Protein AF-A0A925V6T0-F1 (afdb_monomer)

Nearest PDB structures (foldseek):
  8gl3-assembly1_A  TM=4.433E-01  e=1.492E+00  synthetic construct
  2b0h-assembly1_A  TM=3.865E-01  e=2.010E+00  Mus musculus

Secondary structure (DSSP, 8-state):
-PPPHHHHHHHHHHHHHHHHHHHHHHHHHHHHHHHHHHHHTT------TTS-HHHHHHHHHHHHHHHHHHHHHHHHHHHHHHHTT-TTHHHHHHHHHHHHHHHHHHHHHHHHHHHHTS-HHHHHHHHHTT---HHHHHHHHSTTTS-S-SSSS--SSSPPPP-HHHHHHHHHHHHHHHHHHHHHHHT----S--

Foldseek 3Di:
DDDDVVVVVVVVVVVVVVVVVVVVVVVVVLVVVVVVLVVLVPPDPDDCVQPDPLLVVLLVLLNQLLVLLSVLLVLLSVCVVVLPPDQVSVVVVVVSNLVSLVSNLVSLVVSVVSLVVDDPVVVVVCVVLVQDCVLSVCQNVPPQQSDQDPDPDPPDPTRDRRPSVSNSVSSSVSSVSSVVSSVSSSPDRPPPDD

pLDDT: mean 78.32, std 12.99, range [36.16, 94.44]

Mean predicted aligned error: 9.82 Å

Solvent-accessible surface area (backbone atoms only — not comparable to full-atom values): 11273 Å² total; per-residue (Å²): 135,86,79,62,68,66,62,56,50,53,52,51,51,52,50,50,51,50,51,52,51,50,51,50,52,51,52,52,50,49,51,53,48,54,50,51,54,59,54,61,78,64,67,71,84,74,80,54,82,70,46,56,75,67,58,37,53,48,42,51,40,40,51,51,28,43,57,50,36,50,56,29,50,52,52,48,68,66,46,54,68,53,53,72,71,44,76,75,59,30,63,68,47,46,54,57,48,54,49,27,39,50,48,34,46,47,33,52,51,55,40,53,50,55,63,69,70,49,55,69,70,59,50,50,52,42,49,72,71,68,59,73,62,63,66,58,50,48,52,68,72,39,85,76,55,71,44,77,59,97,56,96,65,81,85,54,98,57,81,76,78,56,69,58,68,60,33,52,52,52,51,53,51,50,45,51,50,41,50,50,48,44,54,53,59,70,63,51,72,66,72,86,82,132

Sequence (194 aa):
MPVDPTLVGTCAVAAAGWLAVRDRRRRTRRRALEHALSCFEHVESNAADHLSPTLARMIDAARMARWALETPLRRLLAIEPALHEWPWHRRERASDYDAAITEARRALWEWLGTLRALPAAERVTLGGLGLDARPMWSLVLGPGVFERTTQVFDDGWLPAVPDTERVIAALSQALQDLQRFELTVLSLRQAPYR

Radius of gyration: 21.69 Å; Cα contacts (8 Å, |Δi|>4): 120; chains: 1; bounding box: 54×35×74 Å

Structure (mmCIF, N/CA/C/O backbone):
data_AF-A0A925V6T0-F1
#
_entry.id   AF-A0A925V6T0-F1
#
loop_
_atom_site.group_PDB
_atom_site.id
_atom_site.type_symbol
_atom_site.label_atom_id
_atom_site.label_alt_id
_atom_site.label_comp_id
_atom_site.label_asym_id
_atom_site.label_entity_id
_atom_site.label_seq_id
_atom_site.pdbx_PDB_ins_code
_atom_site.Cartn_x
_atom_site.Cartn_y
_atom_site.Cartn_z
_atom_site.occupancy
_atom_site.B_iso_or_equiv
_atom_site.auth_seq_id
_atom_site.auth_comp_id
_atom_site.auth_asym_id
_atom_site.auth_atom_id
_atom_site.pdbx_PDB_model_num
ATOM 1 N N . MET A 1 1 ? 17.297 -17.443 -49.502 1.00 48.81 1 MET A N 1
ATOM 2 C CA . MET A 1 1 ? 16.023 -17.125 -48.826 1.00 48.81 1 MET A CA 1
ATOM 3 C C . MET A 1 1 ? 15.946 -15.609 -48.675 1.00 48.81 1 MET A C 1
ATOM 5 O O . MET A 1 1 ? 16.600 -15.088 -47.778 1.00 48.81 1 MET A O 1
ATOM 9 N N . PRO A 1 2 ? 15.298 -14.887 -49.605 1.00 56.44 2 PRO A N 1
ATOM 10 C CA . PRO A 1 2 ? 15.108 -13.442 -49.491 1.00 56.44 2 PRO A CA 1
ATOM 11 C C . PRO A 1 2 ? 14.036 -13.145 -48.431 1.00 56.44 2 PRO A C 1
ATOM 13 O O . PRO A 1 2 ? 12.980 -13.772 -48.431 1.00 56.44 2 PRO A O 1
ATOM 16 N N . VAL A 1 3 ? 14.330 -12.239 -47.498 1.00 54.91 3 VAL A N 1
ATOM 17 C CA . VAL A 1 3 ? 13.376 -11.779 -46.478 1.00 54.91 3 VAL A CA 1
ATOM 18 C C . VAL A 1 3 ? 12.535 -10.667 -47.102 1.00 54.91 3 VAL A C 1
ATOM 20 O O . VAL A 1 3 ? 13.095 -9.669 -47.554 1.00 54.91 3 VAL A O 1
ATOM 23 N N . ASP A 1 4 ? 11.214 -10.842 -47.145 1.00 52.19 4 ASP A N 1
ATOM 24 C CA . ASP A 1 4 ? 10.297 -9.855 -47.717 1.00 52.19 4 ASP A CA 1
ATOM 25 C C . ASP A 1 4 ? 10.352 -8.526 -46.932 1.00 52.19 4 ASP A C 1
ATOM 27 O O . ASP A 1 4 ? 10.053 -8.498 -45.731 1.00 52.19 4 ASP A O 1
ATOM 31 N N . PRO A 1 5 ? 10.699 -7.397 -47.578 1.00 59.03 5 PRO A N 1
ATOM 32 C CA . PRO A 1 5 ? 10.885 -6.106 -46.907 1.00 59.03 5 PRO A CA 1
ATOM 33 C C . PRO A 1 5 ? 9.576 -5.520 -46.350 1.00 59.03 5 PRO A C 1
ATOM 35 O O . PRO A 1 5 ? 9.593 -4.711 -45.422 1.00 59.03 5 PRO A O 1
ATOM 38 N N . THR A 1 6 ? 8.429 -5.951 -46.875 1.00 60.00 6 THR A N 1
ATOM 39 C CA . THR A 1 6 ? 7.091 -5.530 -46.439 1.00 60.00 6 THR A CA 1
ATOM 40 C C . THR A 1 6 ? 6.717 -6.103 -45.071 1.00 60.00 6 THR A C 1
ATOM 42 O O . THR A 1 6 ? 6.184 -5.373 -44.236 1.00 60.00 6 THR A O 1
ATOM 45 N N . LEU A 1 7 ? 7.075 -7.363 -44.799 1.00 54.47 7 LEU A N 1
ATOM 46 C CA . LEU A 1 7 ? 6.862 -8.039 -43.512 1.00 54.47 7 LEU A CA 1
ATOM 47 C C . LEU A 1 7 ? 7.674 -7.387 -42.384 1.00 54.47 7 LEU A C 1
ATOM 49 O O . LEU A 1 7 ? 7.155 -7.161 -41.287 1.00 54.47 7 LEU A O 1
ATOM 53 N N . VAL A 1 8 ? 8.926 -7.015 -42.672 1.00 59.81 8 VAL A N 1
ATOM 54 C CA . VAL A 1 8 ? 9.802 -6.301 -41.728 1.00 59.81 8 VAL A CA 1
ATOM 55 C C . VAL A 1 8 ? 9.239 -4.911 -41.404 1.00 59.81 8 VAL A C 1
ATOM 57 O O . VAL A 1 8 ? 9.202 -4.522 -40.235 1.00 59.81 8 VAL A O 1
ATOM 60 N N . GLY A 1 9 ? 8.723 -4.195 -42.410 1.00 49.84 9 GLY A N 1
ATOM 61 C CA . GLY A 1 9 ? 8.089 -2.886 -42.235 1.00 49.84 9 GLY A CA 1
ATOM 62 C C . GLY A 1 9 ? 6.838 -2.928 -41.350 1.00 49.84 9 GLY A C 1
ATOM 63 O O . GLY A 1 9 ? 6.712 -2.126 -40.425 1.00 49.84 9 GLY A O 1
ATOM 64 N N . THR A 1 10 ? 5.939 -3.896 -41.552 1.00 60.62 10 THR A N 1
ATOM 65 C CA . THR A 1 10 ? 4.732 -4.044 -40.716 1.00 60.62 10 THR A CA 1
ATOM 66 C C . THR A 1 10 ? 5.040 -4.435 -39.272 1.00 60.62 10 THR A C 1
ATOM 68 O O . THR A 1 10 ? 4.423 -3.896 -38.352 1.00 60.62 10 THR A O 1
ATOM 71 N N . CYS A 1 11 ? 6.021 -5.314 -39.044 1.00 55.06 11 CYS A N 1
ATOM 72 C CA . CYS A 1 11 ? 6.439 -5.699 -37.694 1.00 55.06 11 CYS A CA 1
ATOM 73 C C . CYS A 1 11 ? 7.089 -4.530 -36.940 1.00 55.06 11 CYS A C 1
ATOM 75 O O . CYS A 1 11 ? 6.807 -4.337 -35.758 1.00 55.06 11 CYS A O 1
ATOM 77 N N . ALA A 1 12 ? 7.901 -3.712 -37.618 1.00 57.28 12 ALA A N 1
ATOM 78 C CA . ALA A 1 12 ? 8.511 -2.523 -37.025 1.00 57.28 12 ALA A CA 1
ATOM 79 C C . ALA A 1 12 ? 7.466 -1.459 -36.642 1.00 57.28 12 ALA A C 1
ATOM 81 O O . ALA A 1 12 ? 7.534 -0.896 -35.550 1.00 57.28 12 ALA A O 1
ATOM 82 N N . VAL A 1 13 ? 6.458 -1.225 -37.493 1.00 62.34 13 VAL A N 1
ATOM 83 C CA . VAL A 1 13 ? 5.355 -0.287 -37.211 1.00 62.34 13 VAL A CA 1
ATOM 84 C C . VAL A 1 13 ? 4.469 -0.792 -36.069 1.00 62.34 13 VAL A C 1
ATOM 86 O O . VAL A 1 13 ? 4.111 -0.014 -35.185 1.00 62.34 13 VAL A O 1
ATOM 89 N N . ALA A 1 14 ? 4.152 -2.089 -36.033 1.00 60.47 14 ALA A N 1
ATOM 90 C CA . ALA A 1 14 ? 3.391 -2.691 -34.939 1.00 60.47 14 ALA A CA 1
ATOM 91 C C . ALA A 1 14 ? 4.160 -2.636 -33.607 1.00 60.47 14 ALA A C 1
ATOM 93 O O . ALA A 1 14 ? 3.579 -2.285 -32.580 1.00 60.47 14 ALA A O 1
ATOM 94 N N . ALA A 1 15 ? 5.469 -2.909 -33.624 1.00 58.94 15 ALA A N 1
ATOM 95 C CA . ALA A 1 15 ? 6.331 -2.792 -32.451 1.00 58.94 15 ALA A CA 1
ATOM 96 C C . ALA A 1 15 ? 6.430 -1.339 -31.960 1.00 58.94 15 ALA A C 1
ATOM 98 O O . ALA A 1 15 ? 6.246 -1.081 -30.772 1.00 58.94 15 ALA A O 1
ATOM 99 N N . ALA A 1 16 ? 6.635 -0.376 -32.863 1.00 65.12 16 ALA A N 1
ATOM 100 C CA . ALA A 1 16 ? 6.659 1.047 -32.529 1.00 65.12 16 ALA A CA 1
ATOM 101 C C . ALA A 1 16 ? 5.305 1.535 -31.986 1.00 65.12 16 ALA A C 1
ATOM 103 O O . ALA A 1 16 ? 5.262 2.259 -30.993 1.00 65.12 16 ALA A O 1
ATOM 104 N N . GLY A 1 17 ? 4.193 1.092 -32.581 1.00 59.12 17 GLY A N 1
ATOM 105 C CA . GLY A 1 17 ? 2.843 1.382 -32.102 1.00 59.12 17 GLY A CA 1
ATOM 106 C C . GLY A 1 17 ? 2.576 0.794 -30.715 1.00 59.12 17 GLY A C 1
ATOM 107 O O . GLY A 1 17 ? 2.054 1.486 -29.841 1.00 59.12 17 GLY A O 1
ATOM 108 N N . TRP A 1 18 ? 2.992 -0.450 -30.470 1.00 65.81 18 TRP A N 1
ATOM 109 C CA . TRP A 1 18 ? 2.872 -1.098 -29.164 1.00 65.81 18 TRP A CA 1
ATOM 110 C C . TRP A 1 18 ? 3.715 -0.393 -28.094 1.00 65.81 18 TRP A C 1
ATOM 112 O O . TRP A 1 18 ? 3.212 -0.113 -27.005 1.00 65.81 18 TRP A O 1
ATOM 122 N N . LEU A 1 19 ? 4.956 -0.022 -28.422 1.00 69.12 19 LEU A N 1
ATOM 123 C CA . LEU A 1 19 ? 5.832 0.759 -27.546 1.00 69.12 19 LEU A CA 1
ATOM 124 C C . LEU A 1 19 ? 5.247 2.146 -27.250 1.00 69.12 19 LEU A C 1
ATOM 126 O O . LEU A 1 19 ? 5.221 2.557 -26.092 1.00 69.12 19 LEU A O 1
ATOM 130 N N . ALA A 1 20 ? 4.701 2.836 -28.254 1.00 71.75 20 ALA A N 1
ATOM 131 C CA . ALA A 1 20 ? 4.063 4.139 -28.079 1.00 71.75 20 ALA A CA 1
ATOM 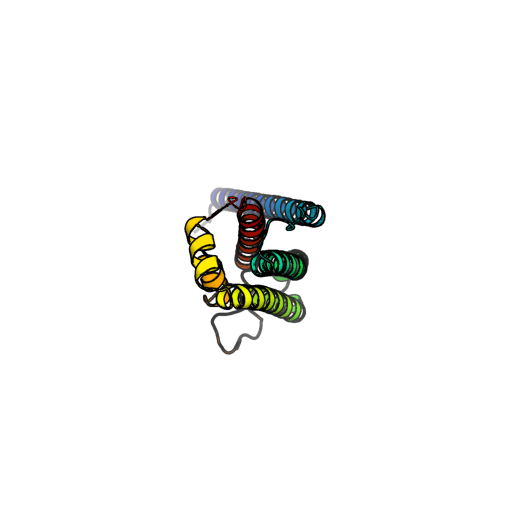132 C C . ALA A 1 20 ? 2.803 4.058 -27.200 1.00 71.75 20 ALA A C 1
ATOM 134 O O . ALA A 1 20 ? 2.588 4.906 -26.332 1.00 71.75 20 ALA A O 1
ATOM 135 N N . VAL A 1 21 ? 1.972 3.023 -27.374 1.00 72.94 21 VAL A N 1
ATOM 136 C CA . VAL A 1 21 ? 0.793 2.783 -26.524 1.00 72.94 21 VAL A CA 1
ATOM 137 C C . VAL A 1 21 ? 1.210 2.441 -25.096 1.00 72.94 21 VAL A C 1
ATOM 139 O O . VAL A 1 21 ? 0.607 2.953 -24.148 1.00 72.94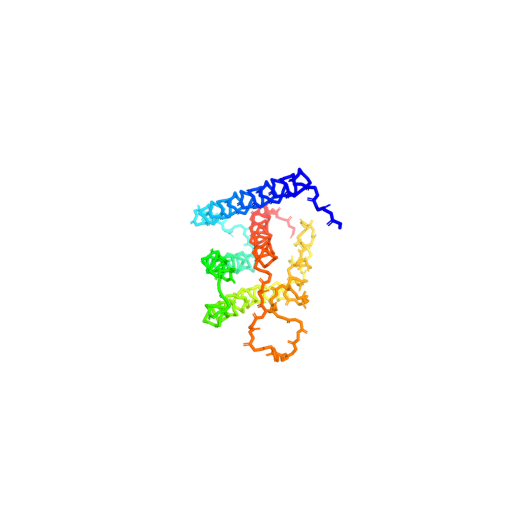 21 VAL A O 1
ATOM 142 N N . ARG A 1 22 ? 2.242 1.609 -24.924 1.00 73.69 22 ARG A N 1
ATOM 143 C CA . ARG A 1 22 ? 2.789 1.256 -23.611 1.00 73.69 22 ARG A CA 1
ATOM 144 C C . ARG A 1 22 ? 3.318 2.491 -22.888 1.00 73.69 22 ARG A C 1
ATOM 146 O O . ARG A 1 22 ? 2.934 2.734 -21.745 1.00 73.69 22 ARG A O 1
ATOM 153 N N . ASP A 1 23 ? 4.117 3.307 -23.568 1.00 75.00 23 ASP A N 1
ATOM 154 C CA . ASP A 1 23 ? 4.688 4.520 -22.990 1.00 75.00 23 ASP A CA 1
ATOM 155 C C . ASP A 1 23 ? 3.602 5.561 -22.671 1.00 75.00 23 ASP A C 1
ATOM 157 O O . ASP A 1 23 ? 3.588 6.153 -21.591 1.00 75.00 23 ASP A O 1
ATOM 161 N N . ARG A 1 24 ? 2.591 5.711 -23.538 1.00 74.38 24 ARG A N 1
ATOM 162 C CA . ARG A 1 24 ? 1.433 6.572 -23.255 1.00 74.38 24 ARG A CA 1
ATOM 163 C C . ARG A 1 24 ? 0.676 6.113 -22.009 1.00 74.38 24 ARG A C 1
ATOM 165 O O . ARG A 1 24 ? 0.384 6.939 -21.148 1.00 74.38 24 ARG A O 1
ATOM 172 N N . ARG A 1 25 ? 0.386 4.813 -21.879 1.00 74.19 25 ARG A N 1
ATOM 173 C CA . ARG A 1 25 ? -0.283 4.248 -20.691 1.00 74.19 25 ARG A CA 1
ATOM 174 C C . ARG A 1 25 ? 0.536 4.476 -19.424 1.00 74.19 25 ARG A C 1
ATOM 176 O O . ARG A 1 25 ? -0.034 4.869 -18.409 1.00 74.19 25 ARG A O 1
ATOM 183 N N . ARG A 1 26 ? 1.854 4.282 -19.491 1.00 72.38 26 ARG A N 1
ATOM 184 C CA . ARG A 1 26 ? 2.788 4.530 -18.384 1.00 72.38 26 ARG A CA 1
ATOM 185 C C . ARG A 1 26 ? 2.764 5.993 -17.945 1.00 72.38 26 ARG A C 1
ATOM 187 O O . ARG A 1 26 ? 2.562 6.268 -16.766 1.00 72.38 26 ARG A O 1
ATOM 194 N N . ARG A 1 27 ? 2.842 6.936 -18.889 1.00 76.75 27 ARG A N 1
ATOM 195 C CA . ARG A 1 27 ? 2.741 8.380 -18.609 1.00 76.75 27 ARG A CA 1
ATOM 196 C C . ARG A 1 27 ? 1.385 8.772 -18.021 1.00 76.75 27 ARG A C 1
ATOM 198 O O . ARG A 1 27 ? 1.344 9.546 -17.071 1.00 76.75 27 ARG A O 1
ATOM 205 N N . THR A 1 28 ? 0.277 8.246 -18.549 1.00 76.75 28 THR A N 1
ATOM 206 C CA . THR A 1 28 ? -1.065 8.529 -18.011 1.00 76.75 28 THR A CA 1
ATOM 207 C C . THR A 1 28 ? -1.218 7.998 -16.589 1.00 76.75 28 THR A C 1
ATOM 209 O O . THR A 1 28 ? -1.710 8.723 -15.730 1.00 76.75 28 THR A O 1
ATOM 212 N N . ARG A 1 29 ? -0.755 6.770 -16.317 1.00 74.00 29 ARG A N 1
ATOM 213 C CA . ARG A 1 29 ? -0.756 6.190 -14.966 1.00 74.00 29 ARG A CA 1
ATOM 214 C C . ARG A 1 29 ? 0.091 7.009 -14.005 1.00 74.00 29 ARG A C 1
ATOM 216 O O . ARG A 1 29 ? -0.382 7.341 -12.929 1.00 74.00 29 ARG A O 1
ATOM 223 N N . ARG A 1 30 ? 1.299 7.394 -14.417 1.00 77.25 30 ARG A N 1
ATOM 224 C CA . ARG A 1 30 ? 2.182 8.247 -13.621 1.00 77.25 30 ARG A CA 1
ATOM 225 C C . ARG A 1 30 ? 1.520 9.575 -13.259 1.00 77.25 30 ARG A C 1
ATOM 227 O O . ARG A 1 30 ? 1.484 9.911 -12.088 1.00 77.25 30 ARG A O 1
ATOM 234 N N . ARG A 1 31 ? 0.917 10.270 -14.228 1.00 79.12 31 ARG A N 1
ATOM 235 C CA . ARG A 1 31 ? 0.178 11.517 -13.964 1.00 79.12 31 ARG A CA 1
ATOM 236 C C . ARG A 1 31 ? -1.008 11.302 -13.031 1.00 79.12 31 ARG A C 1
ATOM 238 O O . ARG A 1 31 ? -1.240 12.121 -12.157 1.00 79.12 31 ARG A O 1
ATOM 245 N N . ALA A 1 32 ? -1.757 10.213 -13.205 1.00 79.69 32 ALA A N 1
ATOM 246 C CA . ALA A 1 32 ? -2.872 9.884 -12.321 1.00 79.69 32 ALA A CA 1
ATOM 247 C C . ALA A 1 32 ? -2.400 9.627 -10.881 1.00 79.69 32 ALA A C 1
ATOM 249 O O . ALA A 1 32 ? -3.056 10.066 -9.944 1.00 79.69 32 ALA A O 1
ATOM 250 N N . LEU A 1 33 ? -1.250 8.969 -10.708 1.00 78.25 33 LEU A N 1
ATOM 251 C CA . LEU A 1 33 ? -0.634 8.755 -9.400 1.00 78.25 33 LEU A CA 1
ATOM 252 C C . LEU A 1 33 ? -0.101 10.049 -8.798 1.00 78.25 33 LEU A C 1
ATOM 254 O O . LEU A 1 33 ? -0.385 10.325 -7.643 1.00 78.25 33 LEU A O 1
ATOM 258 N N . GLU A 1 34 ? 0.611 10.865 -9.572 1.00 80.88 34 GLU A N 1
ATOM 259 C CA . GLU A 1 34 ? 1.078 12.184 -9.133 1.00 80.88 34 GLU A CA 1
ATOM 260 C C . GLU A 1 34 ? -0.106 13.061 -8.698 1.00 80.88 34 GLU A C 1
ATOM 262 O O . GLU A 1 34 ? -0.071 13.633 -7.614 1.00 80.88 34 GLU A O 1
ATOM 267 N N . HIS A 1 35 ? -1.202 13.074 -9.465 1.00 78.69 35 HIS A N 1
ATOM 268 C CA . HIS A 1 35 ? -2.437 13.751 -9.067 1.00 78.69 35 HIS A CA 1
ATOM 269 C C . HIS A 1 35 ? -3.056 13.165 -7.794 1.00 78.69 35 HIS A C 1
ATOM 271 O O . HIS A 1 35 ? -3.442 13.931 -6.916 1.00 78.69 35 HIS A O 1
ATOM 277 N N . ALA A 1 36 ? -3.138 11.838 -7.663 1.00 75.81 36 ALA A N 1
ATOM 278 C CA . ALA A 1 36 ? -3.670 11.197 -6.461 1.00 75.81 36 ALA A CA 1
ATOM 279 C C . ALA A 1 36 ? -2.839 11.551 -5.215 1.00 75.81 36 ALA A C 1
ATOM 281 O O . ALA A 1 36 ? -3.406 11.906 -4.186 1.00 75.81 36 ALA A O 1
ATOM 282 N N . LEU A 1 37 ? -1.507 11.541 -5.331 1.00 77.38 37 LEU A N 1
ATOM 283 C CA . LEU A 1 37 ? -0.585 11.989 -4.284 1.00 77.38 37 LEU A CA 1
ATOM 284 C C . LEU A 1 37 ? -0.801 13.458 -3.914 1.00 77.38 37 LEU A C 1
ATOM 286 O O . LEU A 1 37 ? -0.809 13.790 -2.735 1.00 77.38 37 LEU A O 1
ATOM 290 N N . SER A 1 38 ? -1.011 14.339 -4.891 1.00 77.75 38 SER A N 1
ATOM 291 C CA . SER A 1 38 ? -1.321 15.743 -4.607 1.00 77.75 38 SER A CA 1
ATOM 292 C C . SER A 1 38 ? -2.678 15.913 -3.915 1.00 77.75 38 SER A C 1
ATOM 294 O O . SER A 1 38 ? -2.814 16.759 -3.035 1.00 77.75 38 SER A O 1
ATOM 296 N N . CYS A 1 39 ? -3.686 15.105 -4.256 1.00 73.31 39 CYS A N 1
ATOM 297 C CA . CYS A 1 39 ? -4.974 15.114 -3.554 1.00 73.31 39 CYS A CA 1
ATOM 298 C C . CYS A 1 39 ? -4.844 14.637 -2.098 1.00 73.31 39 CYS A C 1
ATOM 300 O O . CYS A 1 39 ? -5.549 15.137 -1.224 1.00 73.31 39 CYS A O 1
ATOM 302 N N . PHE A 1 40 ? -3.934 13.699 -1.829 1.00 67.75 40 PHE A N 1
ATOM 303 C CA . PHE A 1 40 ? -3.673 13.160 -0.495 1.00 67.75 40 PHE A CA 1
ATOM 304 C C . PHE A 1 40 ? -3.057 14.164 0.483 1.00 67.75 40 PHE A C 1
ATOM 306 O O . PHE A 1 40 ? -3.365 14.087 1.677 1.00 67.75 40 PHE A O 1
ATOM 313 N N . GLU A 1 41 ? -2.255 15.111 -0.009 1.00 62.56 41 GLU A N 1
ATOM 314 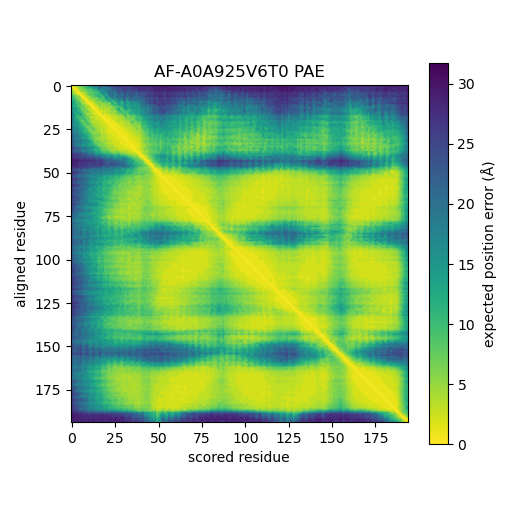C CA . GLU A 1 41 ? -1.682 16.207 0.789 1.00 62.56 41 GLU A CA 1
ATOM 315 C C . GLU A 1 41 ? -2.753 17.172 1.334 1.00 62.56 41 GLU A C 1
ATOM 317 O O . GLU A 1 41 ? -2.503 17.873 2.310 1.00 62.56 41 GLU A O 1
ATOM 322 N N . HIS A 1 42 ? -3.955 17.182 0.745 1.00 54.34 42 HIS A N 1
ATOM 323 C CA . HIS A 1 42 ? -5.011 18.166 1.023 1.00 54.34 42 HIS A CA 1
ATOM 324 C C . HIS A 1 42 ? -6.217 17.604 1.796 1.00 54.34 42 HIS A C 1
ATOM 326 O O . HIS A 1 42 ? -7.221 18.299 1.946 1.00 54.34 42 HIS A O 1
ATOM 332 N N . VAL A 1 43 ? -6.170 16.356 2.277 1.00 58.06 43 VAL A N 1
ATOM 333 C CA . VAL A 1 43 ? -7.288 15.793 3.053 1.00 58.06 43 VAL A CA 1
ATOM 334 C C . VAL A 1 43 ? -7.271 16.390 4.462 1.00 58.06 43 VAL A C 1
ATOM 336 O O . VAL A 1 43 ? -6.487 15.972 5.313 1.00 58.06 43 VAL A O 1
ATOM 339 N N . GLU A 1 44 ? -8.136 17.381 4.686 1.00 54.19 44 GLU A N 1
ATOM 340 C CA . GLU A 1 44 ? -8.347 18.023 5.983 1.00 54.19 44 GLU A CA 1
ATOM 341 C C . GLU A 1 44 ? -8.702 16.998 7.070 1.00 54.19 44 GLU A C 1
ATOM 343 O O . GLU A 1 44 ? -9.396 16.000 6.843 1.00 54.19 44 GLU A O 1
ATOM 348 N N . SER A 1 45 ? -8.195 17.253 8.278 1.00 57.31 45 SER A N 1
ATOM 349 C CA . SER A 1 45 ? -8.424 16.422 9.454 1.00 57.31 45 SER A CA 1
ATOM 350 C C . SER A 1 45 ? -9.899 16.486 9.852 1.00 57.31 45 SER A C 1
ATOM 352 O O . SER A 1 45 ? -10.307 17.336 10.639 1.00 57.31 45 SER A O 1
ATOM 354 N N . ASN A 1 46 ? -10.717 15.586 9.306 1.00 62.91 46 ASN A N 1
ATOM 355 C CA . ASN A 1 46 ? -12.047 15.342 9.853 1.00 62.91 46 ASN A CA 1
ATOM 356 C C . ASN A 1 46 ? -11.886 14.960 11.328 1.00 62.91 46 ASN A C 1
ATOM 358 O O . ASN A 1 46 ? -11.137 14.027 11.643 1.00 62.91 46 ASN A O 1
ATOM 362 N N . ALA A 1 47 ? -12.561 15.706 12.204 1.00 63.19 47 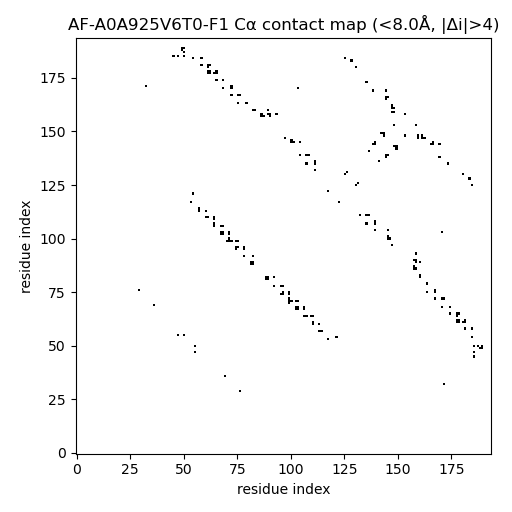ALA A N 1
ATOM 363 C CA . ALA A 1 47 ? -12.481 15.520 13.642 1.00 63.19 47 ALA A CA 1
ATOM 364 C C . ALA A 1 47 ? -12.926 14.096 14.010 1.00 63.19 47 ALA A C 1
ATOM 366 O O . ALA A 1 47 ? -14.023 13.662 13.660 1.00 63.19 47 ALA A O 1
ATOM 367 N N . ALA A 1 48 ? -12.051 13.365 14.701 1.00 70.44 48 ALA A N 1
ATOM 368 C CA . ALA A 1 48 ? -12.299 12.015 15.209 1.00 70.44 48 ALA A CA 1
ATOM 369 C C . ALA A 1 48 ? -12.958 12.039 16.603 1.00 70.44 48 ALA A C 1
ATOM 371 O O . ALA A 1 48 ? -12.915 11.046 17.326 1.00 70.44 48 ALA A O 1
ATOM 372 N N . ASP A 1 49 ? -13.555 13.171 16.986 1.00 75.88 49 ASP A N 1
ATOM 373 C CA . ASP A 1 49 ? -14.072 13.434 18.335 1.00 75.88 49 ASP A CA 1
ATOM 374 C C . ASP A 1 49 ? -15.193 12.465 18.734 1.00 75.88 49 ASP A C 1
ATOM 376 O O . ASP A 1 49 ? -15.407 12.189 19.912 1.00 75.88 49 ASP A O 1
ATOM 380 N N . HIS A 1 50 ? -15.893 11.906 17.743 1.00 80.50 50 HIS A N 1
ATOM 381 C CA . HIS A 1 50 ? -16.937 10.902 17.921 1.00 80.50 50 HIS A CA 1
ATOM 382 C C . HIS A 1 50 ? -16.416 9.464 17.867 1.00 80.50 50 HIS A C 1
ATOM 384 O O . HIS A 1 50 ? -17.220 8.548 17.740 1.00 80.50 50 HIS A O 1
ATOM 390 N N . LEU A 1 51 ? -15.108 9.214 17.897 1.00 83.38 51 LEU A N 1
ATOM 391 C CA . LEU A 1 51 ? -14.544 7.862 17.866 1.00 83.38 51 LEU A CA 1
ATOM 392 C C . LEU A 1 51 ? -13.993 7.455 19.231 1.00 83.38 51 LEU A C 1
ATOM 394 O O . LEU A 1 51 ? -13.678 8.288 20.078 1.00 83.38 51 LEU A O 1
ATOM 398 N N . SER A 1 52 ? -13.872 6.143 19.463 1.00 87.25 52 SER A N 1
ATOM 399 C CA . SER A 1 52 ? -13.123 5.677 20.632 1.00 87.25 52 SER A CA 1
ATOM 400 C C . SER A 1 52 ? -11.662 6.144 20.508 1.00 87.25 52 SER A C 1
ATOM 402 O O . SER A 1 52 ? -11.131 6.198 19.393 1.00 87.25 52 SER A O 1
ATOM 404 N N . PRO A 1 53 ? -10.956 6.416 21.621 1.00 87.31 53 PRO A N 1
ATOM 405 C CA . PRO A 1 53 ? -9.548 6.812 21.570 1.00 87.31 53 PRO A CA 1
ATOM 406 C C . PRO A 1 53 ? -8.658 5.806 20.829 1.00 87.31 53 PRO A C 1
ATOM 408 O O . PRO A 1 53 ? -7.630 6.170 20.264 1.00 87.31 53 PRO A O 1
ATOM 411 N N . THR A 1 54 ? -9.032 4.527 20.833 1.00 89.19 54 THR A N 1
ATOM 412 C CA . THR A 1 54 ? -8.291 3.473 20.136 1.00 89.19 54 THR A CA 1
ATOM 413 C C . THR A 1 54 ? -8.512 3.528 18.623 1.00 89.19 54 THR A C 1
ATOM 415 O O . THR A 1 54 ? -7.538 3.440 17.877 1.00 89.19 54 THR A O 1
ATOM 418 N N . LEU A 1 55 ? -9.748 3.754 18.163 1.00 87.50 55 LEU A N 1
ATOM 419 C CA . LEU A 1 55 ? -10.054 3.947 16.741 1.00 87.50 55 LEU A CA 1
ATOM 420 C C . LEU A 1 55 ? -9.482 5.261 16.195 1.00 87.50 55 LEU A C 1
ATOM 422 O O . LEU A 1 55 ? -8.995 5.284 15.067 1.00 87.50 55 LEU A O 1
ATOM 426 N N . ALA A 1 56 ? -9.472 6.326 17.001 1.00 87.88 56 ALA A N 1
ATOM 427 C CA . ALA A 1 56 ? -8.819 7.583 16.642 1.00 87.88 56 ALA A CA 1
ATOM 428 C C . ALA A 1 56 ? -7.314 7.370 16.395 1.00 87.88 56 ALA A C 1
ATOM 430 O O . ALA A 1 56 ? -6.822 7.656 15.305 1.00 87.88 56 ALA A O 1
ATOM 431 N N . ARG A 1 57 ? -6.607 6.726 17.341 1.00 88.56 57 ARG A N 1
ATOM 432 C CA . ARG A 1 57 ? -5.186 6.358 17.167 1.00 88.56 57 ARG A CA 1
ATOM 433 C C . ARG A 1 57 ? -4.944 5.460 15.955 1.00 88.56 57 ARG A C 1
ATOM 435 O O . ARG A 1 57 ? -3.888 5.533 15.336 1.00 88.56 57 ARG A O 1
ATOM 442 N N . MET A 1 58 ? -5.896 4.593 15.627 1.00 89.69 58 MET A N 1
ATOM 443 C CA . MET A 1 58 ? -5.811 3.734 14.450 1.00 89.69 58 MET A CA 1
ATOM 444 C C . MET A 1 58 ? -5.910 4.529 13.138 1.00 89.69 58 MET A C 1
ATOM 446 O O . MET A 1 58 ? -5.162 4.255 12.202 1.00 89.69 58 MET A O 1
ATOM 450 N N . ILE A 1 59 ? -6.799 5.522 13.064 1.00 90.00 59 ILE A N 1
ATOM 451 C CA . ILE A 1 59 ? -6.871 6.433 11.914 1.00 90.00 59 ILE A CA 1
ATOM 452 C C . ILE A 1 59 ? -5.583 7.242 11.789 1.00 90.00 59 ILE A C 1
ATOM 454 O O . ILE A 1 59 ? -5.052 7.355 10.687 1.00 90.00 59 ILE A O 1
ATOM 458 N N . ASP A 1 60 ? -5.039 7.741 12.897 1.00 88.94 60 ASP A N 1
ATOM 459 C CA . ASP A 1 60 ? -3.757 8.447 12.874 1.00 88.94 60 ASP A CA 1
ATOM 460 C C . ASP A 1 60 ? -2.627 7.533 12.388 1.00 88.94 60 ASP A C 1
ATOM 462 O O . ASP A 1 60 ? -1.842 7.928 11.530 1.00 88.94 60 ASP A O 1
ATOM 466 N N . ALA A 1 61 ? -2.593 6.275 12.838 1.00 90.69 61 ALA A N 1
ATOM 467 C CA . ALA A 1 61 ? -1.638 5.288 12.339 1.00 90.69 61 ALA A CA 1
ATOM 468 C C . ALA A 1 61 ? -1.817 5.002 10.835 1.00 90.69 61 ALA A C 1
ATOM 470 O O . ALA A 1 61 ? -0.825 4.843 10.127 1.00 90.69 61 ALA A O 1
ATOM 471 N N . ALA A 1 62 ? -3.056 4.954 10.330 1.00 91.00 62 ALA A N 1
ATOM 472 C CA . ALA A 1 62 ? -3.337 4.781 8.903 1.00 91.00 62 ALA A CA 1
ATOM 473 C C . ALA A 1 62 ? -2.856 5.986 8.078 1.00 91.00 62 ALA A C 1
ATOM 475 O O . ALA A 1 62 ? -2.202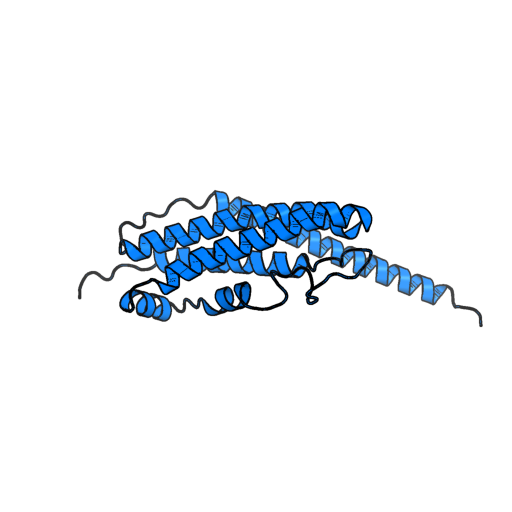 5.803 7.051 1.00 91.00 62 ALA A O 1
ATOM 476 N N . ARG A 1 63 ? -3.089 7.209 8.572 1.00 89.00 63 ARG A N 1
ATOM 477 C CA . ARG A 1 63 ? -2.602 8.458 7.963 1.00 89.00 63 ARG A CA 1
ATOM 478 C C . ARG A 1 63 ? -1.079 8.522 7.947 1.00 89.00 63 ARG A C 1
ATOM 480 O O . ARG A 1 63 ? -0.489 8.842 6.919 1.00 89.00 63 ARG A O 1
ATOM 487 N N . MET A 1 64 ? -0.437 8.165 9.059 1.00 89.81 64 MET A N 1
ATOM 488 C CA . MET A 1 64 ? 1.021 8.084 9.147 1.00 89.81 64 MET A CA 1
ATOM 489 C C . MET A 1 64 ? 1.582 7.057 8.164 1.00 89.81 64 MET A C 1
ATOM 491 O O . MET A 1 64 ? 2.558 7.352 7.481 1.00 89.81 64 MET A O 1
ATOM 495 N N . ALA A 1 65 ? 0.955 5.883 8.046 1.00 91.44 65 ALA A N 1
ATOM 496 C CA . ALA A 1 65 ? 1.352 4.881 7.063 1.00 91.44 65 ALA A CA 1
ATOM 497 C C . ALA A 1 65 ? 1.179 5.401 5.633 1.00 91.44 65 ALA A C 1
ATOM 499 O O . ALA A 1 65 ? 2.076 5.229 4.815 1.00 91.44 65 ALA A O 1
ATOM 500 N N . ARG A 1 66 ? 0.074 6.097 5.338 1.00 90.69 66 ARG A N 1
ATOM 501 C CA . ARG A 1 66 ? -0.160 6.735 4.039 1.00 90.69 66 ARG A CA 1
ATOM 502 C C . ARG A 1 66 ? 0.959 7.721 3.705 1.00 90.69 66 ARG A C 1
ATOM 504 O O . ARG A 1 66 ? 1.618 7.542 2.687 1.00 90.69 66 ARG A O 1
ATOM 511 N N . TRP A 1 67 ? 1.256 8.670 4.592 1.00 88.69 67 TRP A N 1
ATOM 512 C CA . TRP A 1 67 ? 2.361 9.621 4.412 1.00 88.69 67 TRP A CA 1
ATOM 513 C C . TRP A 1 67 ? 3.725 8.936 4.272 1.00 88.69 67 TRP A C 1
ATOM 515 O O . TRP A 1 67 ? 4.521 9.297 3.404 1.00 88.69 67 TRP A O 1
ATOM 525 N N . ALA A 1 68 ? 3.990 7.904 5.074 1.00 90.56 68 ALA A N 1
ATOM 526 C CA . ALA A 1 68 ? 5.225 7.132 4.991 1.00 90.56 68 ALA A CA 1
ATOM 527 C C . ALA A 1 68 ? 5.354 6.353 3.670 1.00 90.56 68 ALA A C 1
ATOM 529 O O . ALA A 1 68 ? 6.470 6.066 3.251 1.00 90.56 68 ALA A O 1
ATOM 530 N N . LEU A 1 69 ? 4.247 6.040 2.986 1.00 90.94 69 LEU A N 1
ATOM 531 C CA . LEU A 1 69 ? 4.239 5.394 1.668 1.00 90.94 69 LEU A CA 1
ATOM 532 C C . LEU A 1 69 ? 4.368 6.382 0.502 1.00 90.94 69 LEU A C 1
ATOM 534 O O . LEU A 1 69 ? 4.831 5.998 -0.574 1.00 90.94 69 LEU A O 1
ATOM 538 N N . GLU A 1 70 ? 4.007 7.651 0.691 1.00 89.19 70 GLU A N 1
ATOM 539 C CA . GLU A 1 70 ? 4.134 8.673 -0.354 1.00 89.19 70 GLU A CA 1
ATOM 540 C C . GLU A 1 70 ? 5.600 8.889 -0.753 1.00 89.19 70 GLU A C 1
ATOM 542 O O . GLU A 1 70 ? 5.922 8.951 -1.942 1.00 89.19 70 GLU A O 1
ATOM 547 N N . THR A 1 71 ? 6.507 8.937 0.227 1.00 88.50 71 THR A N 1
ATOM 548 C CA . THR A 1 71 ? 7.954 9.090 0.005 1.00 88.50 71 THR A CA 1
ATOM 549 C C . THR A 1 71 ? 8.555 7.974 -0.863 1.00 88.50 71 THR A C 1
ATOM 551 O O . THR A 1 71 ? 9.137 8.292 -1.908 1.00 88.50 71 THR A O 1
ATOM 554 N N . PRO A 1 72 ? 8.428 6.678 -0.515 1.00 89.44 72 PRO A N 1
ATOM 555 C CA . PRO A 1 72 ? 8.951 5.601 -1.342 1.00 89.44 72 PRO A CA 1
ATOM 556 C C . PRO A 1 72 ? 8.258 5.536 -2.706 1.00 89.44 72 PRO A C 1
ATOM 558 O O . PRO A 1 72 ? 8.940 5.292 -3.699 1.00 89.44 72 PRO A O 1
ATOM 561 N N . LEU A 1 73 ? 6.957 5.843 -2.815 1.00 89.06 73 LEU A N 1
ATOM 562 C CA . LEU A 1 73 ? 6.278 5.895 -4.116 1.00 89.06 73 LEU A CA 1
ATOM 563 C C . LEU A 1 73 ? 6.865 6.994 -5.022 1.00 89.06 73 LEU A C 1
ATOM 565 O O . LEU A 1 73 ? 7.150 6.742 -6.193 1.00 89.06 73 LEU A O 1
ATOM 569 N N . ARG A 1 74 ? 7.110 8.198 -4.486 1.00 86.81 74 ARG A N 1
ATOM 570 C CA . ARG A 1 74 ? 7.750 9.304 -5.222 1.00 86.81 74 ARG A CA 1
ATOM 571 C C . ARG A 1 74 ? 9.166 8.948 -5.664 1.00 86.81 74 ARG A C 1
ATOM 573 O O . ARG A 1 74 ? 9.524 9.208 -6.813 1.00 86.81 74 ARG A O 1
ATOM 580 N N . ARG A 1 75 ? 9.954 8.310 -4.790 1.00 87.69 75 ARG A N 1
ATOM 581 C CA . ARG A 1 75 ? 11.298 7.816 -5.136 1.00 87.69 75 ARG A CA 1
ATOM 582 C C . ARG A 1 75 ? 11.237 6.783 -6.259 1.00 87.69 75 ARG A C 1
ATOM 584 O O . ARG A 1 75 ? 11.970 6.923 -7.234 1.00 87.69 75 ARG A O 1
ATOM 591 N N . LEU A 1 76 ? 10.324 5.812 -6.178 1.00 87.38 76 LEU A N 1
ATOM 592 C CA . LEU A 1 76 ? 10.121 4.804 -7.223 1.00 87.38 76 LEU A CA 1
ATOM 593 C C . LEU A 1 76 ? 9.753 5.445 -8.570 1.00 87.38 76 LEU A C 1
ATOM 595 O O . LEU A 1 76 ? 10.361 5.114 -9.583 1.00 87.38 76 LEU A O 1
ATOM 599 N N . LEU A 1 77 ? 8.835 6.416 -8.590 1.00 85.25 77 LEU A N 1
ATOM 600 C CA . LEU A 1 77 ? 8.462 7.147 -9.811 1.00 85.25 77 LEU A CA 1
ATOM 601 C C . LEU A 1 77 ? 9.625 7.955 -10.416 1.00 85.25 77 LEU A C 1
ATOM 603 O O . LEU A 1 77 ? 9.668 8.155 -11.635 1.00 85.25 77 LEU A O 1
ATOM 607 N N . ALA A 1 78 ? 10.562 8.424 -9.587 1.00 84.56 78 ALA A N 1
ATOM 608 C CA . ALA A 1 78 ? 11.739 9.166 -10.031 1.00 84.56 78 ALA A CA 1
ATOM 609 C C . ALA A 1 78 ? 12.819 8.258 -10.644 1.00 84.56 78 ALA A C 1
ATOM 611 O O . ALA A 1 78 ? 13.416 8.631 -11.653 1.00 84.56 78 ALA A O 1
ATOM 612 N N . ILE A 1 79 ? 13.059 7.072 -10.071 1.00 83.19 79 ILE A N 1
ATOM 613 C CA . ILE A 1 79 ? 14.114 6.152 -10.539 1.00 83.19 79 ILE A CA 1
ATOM 614 C C . ILE A 1 79 ? 13.683 5.271 -11.719 1.00 83.19 79 ILE A C 1
ATOM 616 O O . ILE A 1 79 ? 14.524 4.808 -12.489 1.00 83.19 79 ILE A O 1
ATOM 620 N N . GLU A 1 80 ? 12.382 5.031 -11.880 1.00 81.06 80 GLU A N 1
ATOM 621 C CA . GLU A 1 80 ? 11.836 4.067 -12.836 1.00 81.06 80 GLU A CA 1
ATOM 622 C C . GLU A 1 80 ? 12.217 4.319 -14.316 1.00 81.06 80 GLU A C 1
ATOM 624 O O . GLU A 1 80 ? 12.535 3.342 -15.002 1.00 81.06 80 GLU A O 1
ATOM 629 N N . PRO A 1 81 ? 12.312 5.568 -14.820 1.00 74.94 81 PRO A N 1
ATOM 630 C CA . PRO A 1 81 ? 12.864 5.843 -16.149 1.00 74.94 81 PRO A CA 1
ATOM 631 C C . PRO A 1 81 ? 14.326 5.401 -16.297 1.00 74.94 81 PRO A C 1
ATOM 633 O O . PRO A 1 81 ? 14.660 4.705 -17.252 1.00 74.94 81 PRO A O 1
ATOM 636 N N . ALA A 1 82 ? 15.170 5.728 -15.317 1.00 69.94 82 ALA A N 1
ATOM 637 C CA . ALA A 1 82 ? 16.613 5.498 -15.374 1.00 69.94 82 ALA A CA 1
ATOM 638 C C . ALA A 1 82 ? 16.998 4.015 -15.217 1.00 69.94 82 ALA A C 1
ATOM 640 O O . ALA A 1 82 ? 18.014 3.576 -15.755 1.00 69.94 82 ALA A O 1
ATOM 641 N N . LEU A 1 83 ? 16.175 3.215 -14.526 1.00 70.69 83 LEU A N 1
ATOM 642 C CA . LEU A 1 83 ? 16.396 1.767 -14.369 1.00 70.69 83 LEU A CA 1
ATOM 643 C C . LEU A 1 83 ? 16.372 1.004 -15.709 1.00 70.69 83 LEU A C 1
ATOM 645 O O . LEU A 1 83 ? 16.995 -0.056 -15.835 1.00 70.69 83 LEU A O 1
ATOM 649 N N . HIS A 1 84 ? 15.697 1.564 -16.716 1.00 68.44 84 HIS A N 1
ATOM 650 C CA . HIS A 1 84 ? 15.518 0.959 -18.035 1.00 68.44 84 HIS A CA 1
ATOM 651 C C . HIS A 1 84 ? 16.530 1.449 -19.084 1.00 68.44 84 HIS A C 1
ATOM 653 O O . HIS A 1 84 ? 16.605 0.848 -20.153 1.00 68.44 84 HIS A O 1
ATOM 659 N N . GLU A 1 85 ? 17.319 2.490 -18.795 1.00 70.38 85 GLU A N 1
ATOM 660 C CA . GLU A 1 85 ? 18.227 3.102 -19.774 1.00 70.38 85 GLU A CA 1
ATOM 661 C C . GLU A 1 85 ? 19.531 2.315 -19.939 1.00 70.38 85 GLU A C 1
ATOM 663 O O . GLU A 1 85 ? 19.805 1.814 -21.028 1.00 70.38 85 GLU A O 1
ATOM 668 N N . TRP A 1 86 ? 20.322 2.147 -18.870 1.00 65.00 86 TRP A N 1
ATOM 669 C CA . TRP A 1 86 ? 21.624 1.476 -18.974 1.00 65.00 86 TRP A CA 1
ATOM 670 C C . TRP A 1 86 ? 21.955 0.586 -17.769 1.00 65.00 86 TRP A C 1
ATOM 672 O O . TRP A 1 86 ? 21.686 0.974 -16.630 1.00 65.00 86 TRP A O 1
ATOM 682 N N . PRO A 1 87 ? 22.598 -0.583 -17.973 1.00 67.38 87 PRO A N 1
ATOM 683 C CA . PRO A 1 87 ? 22.867 -1.539 -16.896 1.00 67.38 87 PRO A CA 1
ATOM 684 C C . PRO A 1 87 ? 23.737 -1.019 -15.741 1.00 67.38 87 PRO A C 1
ATOM 686 O O . PRO A 1 87 ? 23.529 -1.432 -14.605 1.00 67.38 87 PRO A O 1
ATOM 689 N N . TRP A 1 88 ? 24.684 -0.107 -15.986 1.00 65.31 88 TRP A N 1
ATOM 690 C CA . TRP A 1 88 ? 25.583 0.420 -14.944 1.00 65.31 88 TRP A CA 1
ATOM 691 C C . TRP A 1 88 ? 24.908 1.431 -14.007 1.00 65.31 88 TRP A C 1
ATOM 693 O O . TRP A 1 88 ? 25.202 1.438 -12.813 1.00 65.31 88 TRP A O 1
ATOM 703 N N . HIS A 1 89 ? 23.944 2.219 -14.497 1.00 67.88 89 HIS A N 1
ATOM 704 C CA . HIS A 1 89 ? 23.140 3.110 -13.650 1.00 67.88 89 HIS A CA 1
ATOM 705 C C . HIS A 1 89 ? 22.217 2.335 -12.698 1.00 67.88 89 HIS A C 1
ATOM 707 O O . HIS A 1 89 ? 21.789 2.870 -11.677 1.00 67.88 89 HIS A O 1
ATOM 713 N N . ARG A 1 90 ? 21.948 1.051 -12.973 1.00 70.94 90 ARG A N 1
ATOM 714 C CA . ARG A 1 90 ? 21.104 0.215 -12.110 1.00 70.94 90 ARG A CA 1
ATOM 715 C C . ARG A 1 90 ? 21.732 -0.068 -10.758 1.00 70.94 90 ARG A C 1
ATOM 717 O O . ARG A 1 90 ? 20.988 -0.251 -9.812 1.00 70.94 90 ARG A O 1
ATOM 724 N N . ARG A 1 91 ? 23.062 -0.110 -10.629 1.00 71.19 91 ARG A N 1
ATOM 725 C CA . ARG A 1 91 ? 23.699 -0.483 -9.354 1.00 71.19 91 ARG A CA 1
ATOM 726 C C . ARG A 1 91 ? 23.507 0.584 -8.277 1.00 71.19 91 ARG A C 1
ATOM 728 O O . ARG A 1 91 ? 23.162 0.253 -7.151 1.00 71.19 91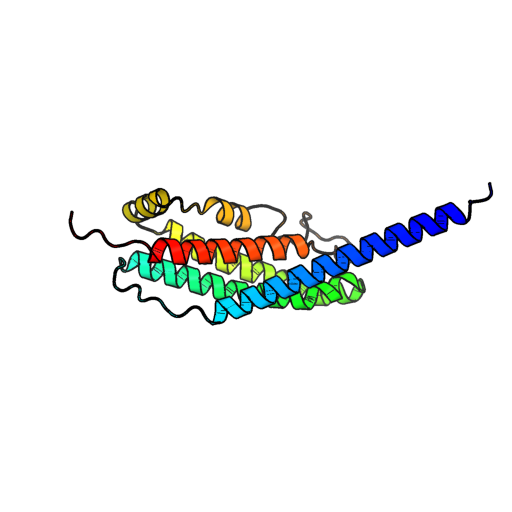 ARG A O 1
ATOM 735 N N . GLU A 1 92 ? 23.679 1.850 -8.643 1.00 71.81 92 GLU A N 1
ATOM 736 C CA . GLU A 1 92 ? 23.435 2.993 -7.754 1.00 71.81 92 GLU A CA 1
ATOM 737 C C . GLU A 1 92 ? 21.942 3.107 -7.410 1.00 71.81 92 GLU A C 1
ATOM 739 O O . GLU A 1 92 ? 21.564 3.236 -6.248 1.00 71.81 92 GLU A O 1
ATOM 744 N N . ARG A 1 93 ? 21.072 2.928 -8.411 1.00 78.12 93 ARG A N 1
ATOM 745 C CA . ARG A 1 93 ? 19.614 3.012 -8.246 1.00 78.12 93 ARG A CA 1
ATOM 746 C C . ARG A 1 93 ? 18.974 1.787 -7.597 1.00 78.12 93 ARG A C 1
ATOM 748 O O . ARG A 1 93 ? 17.873 1.902 -7.070 1.00 78.12 93 ARG A O 1
ATOM 755 N N . ALA A 1 94 ? 19.637 0.633 -7.604 1.00 78.38 94 ALA A N 1
ATOM 756 C CA . ALA A 1 94 ? 19.173 -0.560 -6.902 1.00 78.38 94 ALA A CA 1
ATOM 757 C C . ALA A 1 94 ? 19.150 -0.321 -5.391 1.00 78.38 94 ALA A C 1
ATOM 759 O O . ALA A 1 94 ? 18.198 -0.729 -4.741 1.00 78.38 94 ALA A O 1
ATOM 760 N N . SER A 1 95 ? 20.129 0.414 -4.850 1.00 81.50 95 SER A N 1
ATOM 761 C CA . SER A 1 95 ? 20.117 0.811 -3.438 1.00 81.50 95 SER A CA 1
ATOM 762 C C . SER A 1 95 ? 18.936 1.731 -3.117 1.00 81.50 95 SER A C 1
ATOM 764 O O . SER A 1 95 ? 18.265 1.529 -2.107 1.00 81.50 95 SER A O 1
ATOM 766 N N . ASP A 1 96 ? 18.650 2.714 -3.980 1.00 84.81 96 ASP A N 1
ATOM 767 C CA . ASP A 1 96 ? 17.488 3.607 -3.827 1.00 84.81 96 ASP A CA 1
ATOM 768 C C . ASP A 1 96 ? 16.167 2.821 -3.875 1.00 84.81 96 ASP A C 1
ATOM 770 O O . ASP A 1 96 ? 15.251 3.073 -3.088 1.00 84.81 96 ASP A O 1
ATOM 774 N N . TYR A 1 97 ? 16.075 1.854 -4.792 1.00 85.81 97 TYR A N 1
ATOM 775 C CA . TYR A 1 97 ? 14.933 0.954 -4.921 1.00 85.81 97 TYR A CA 1
ATOM 776 C C . TYR A 1 97 ? 14.753 0.094 -3.662 1.00 85.81 97 TYR A C 1
ATOM 778 O O . TYR A 1 97 ? 13.666 0.089 -3.087 1.00 85.81 97 TYR A O 1
ATOM 786 N N . ASP A 1 98 ? 15.818 -0.571 -3.203 1.00 86.25 98 ASP A N 1
ATOM 787 C CA . ASP A 1 98 ? 15.815 -1.447 -2.026 1.00 86.25 98 ASP A CA 1
ATOM 788 C C . ASP A 1 98 ? 15.443 -0.674 -0.749 1.00 86.25 98 ASP A C 1
ATOM 790 O O . ASP A 1 98 ? 14.660 -1.150 0.080 1.00 86.25 98 ASP A O 1
ATOM 794 N N . ALA A 1 99 ? 15.936 0.560 -0.615 1.00 88.31 99 ALA A N 1
ATOM 795 C CA . ALA A 1 99 ? 15.553 1.457 0.469 1.00 88.31 99 ALA A CA 1
ATOM 796 C C . ALA A 1 99 ? 14.058 1.813 0.405 1.00 88.31 99 ALA A C 1
ATOM 798 O O . ALA A 1 99 ? 13.364 1.715 1.417 1.00 88.31 99 ALA A O 1
ATOM 799 N N . ALA A 1 100 ? 13.541 2.167 -0.779 1.00 90.56 100 ALA A N 1
ATOM 800 C CA . ALA A 1 100 ? 12.136 2.531 -0.957 1.00 90.56 100 ALA A CA 1
ATOM 801 C C . ALA A 1 100 ? 11.181 1.366 -0.642 1.00 90.56 100 ALA A C 1
ATOM 803 O O . ALA A 1 100 ? 10.191 1.555 0.066 1.00 90.56 100 ALA A O 1
ATOM 804 N N . ILE A 1 101 ? 11.477 0.151 -1.116 1.00 90.75 101 ILE A N 1
ATOM 805 C CA . ILE A 1 101 ? 10.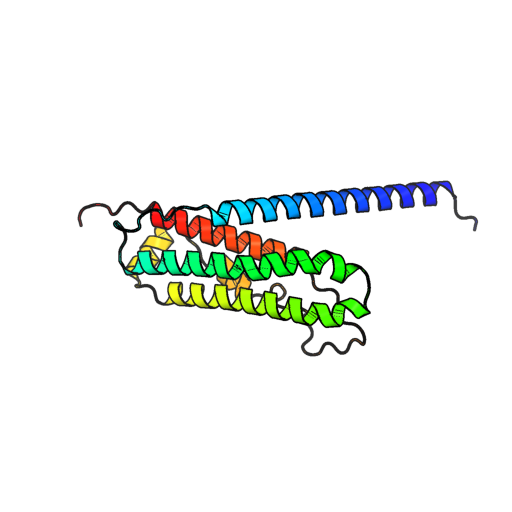642 -1.025 -0.821 1.00 90.75 101 ILE A CA 1
ATOM 806 C C . ILE A 1 101 ? 10.709 -1.418 0.659 1.00 90.75 101 ILE A C 1
ATOM 808 O O . ILE A 1 101 ? 9.692 -1.807 1.230 1.00 90.75 101 ILE A O 1
ATOM 812 N N . THR A 1 102 ? 11.872 -1.273 1.302 1.00 91.06 102 THR A N 1
ATOM 813 C CA . THR A 1 102 ? 12.047 -1.583 2.728 1.00 91.06 102 THR A CA 1
ATOM 814 C C . THR A 1 102 ? 11.279 -0.595 3.602 1.00 91.06 102 THR A C 1
ATOM 816 O O . THR A 1 102 ? 10.583 -1.008 4.529 1.00 91.06 102 THR A O 1
ATOM 819 N N . GLU A 1 103 ? 11.354 0.700 3.284 1.00 92.94 103 GLU A N 1
ATOM 820 C CA . GLU A 1 103 ? 10.602 1.760 3.962 1.00 92.94 103 GLU A CA 1
ATOM 821 C C . GLU A 1 103 ? 9.091 1.539 3.820 1.00 92.94 103 GLU A C 1
ATOM 823 O O . GLU A 1 103 ? 8.368 1.536 4.817 1.00 92.94 103 GLU A O 1
ATOM 828 N N . ALA A 1 104 ? 8.624 1.235 2.605 1.00 92.69 104 ALA A N 1
ATOM 829 C CA . ALA A 1 104 ? 7.218 0.947 2.359 1.00 92.69 104 ALA A CA 1
ATOM 830 C C . ALA A 1 104 ? 6.731 -0.304 3.109 1.00 92.69 104 ALA A C 1
ATOM 832 O O . ALA A 1 104 ? 5.687 -0.278 3.764 1.00 92.69 104 ALA A O 1
ATOM 833 N N . ARG A 1 105 ? 7.506 -1.397 3.072 1.00 93.94 105 ARG A N 1
ATOM 834 C CA . ARG A 1 105 ? 7.188 -2.629 3.804 1.00 93.94 105 ARG A CA 1
ATOM 835 C C . ARG A 1 105 ? 7.107 -2.377 5.307 1.00 93.94 105 ARG A C 1
ATOM 837 O O . ARG A 1 105 ? 6.192 -2.876 5.960 1.00 93.94 105 ARG A O 1
ATOM 844 N N . ARG A 1 106 ? 8.049 -1.602 5.850 1.00 93.75 106 ARG A N 1
ATOM 845 C CA . ARG A 1 106 ? 8.091 -1.238 7.268 1.00 93.75 106 ARG A CA 1
ATOM 846 C C . ARG A 1 106 ? 6.863 -0.427 7.676 1.00 93.75 106 ARG A C 1
ATOM 848 O O . ARG A 1 106 ? 6.222 -0.795 8.654 1.00 93.75 106 ARG A O 1
ATOM 855 N N . ALA A 1 107 ? 6.511 0.612 6.919 1.00 93.81 107 ALA A N 1
ATOM 856 C CA . ALA A 1 107 ? 5.341 1.444 7.201 1.00 93.81 107 ALA A CA 1
ATOM 857 C C . ALA A 1 107 ? 4.047 0.612 7.258 1.00 93.81 107 ALA A C 1
ATOM 859 O O . ALA A 1 107 ? 3.256 0.726 8.196 1.00 93.81 107 ALA A O 1
ATOM 860 N N . LEU A 1 108 ? 3.868 -0.294 6.290 1.00 93.56 108 LEU A N 1
ATOM 861 C CA . LEU A 1 108 ? 2.731 -1.213 6.271 1.00 93.56 108 LEU A CA 1
ATOM 862 C C . LEU A 1 108 ? 2.743 -2.188 7.449 1.00 93.56 108 LEU A C 1
ATOM 864 O O . LEU A 1 108 ? 1.700 -2.437 8.049 1.00 93.56 108 LEU A O 1
ATOM 868 N N . TRP A 1 109 ? 3.907 -2.743 7.787 1.00 94.44 109 TRP A N 1
ATOM 869 C CA . TRP A 1 109 ? 4.049 -3.660 8.913 1.00 94.44 109 TRP A CA 1
ATOM 870 C C . TRP A 1 109 ? 3.707 -2.995 10.249 1.00 94.44 109 TRP A C 1
ATOM 872 O O . TRP A 1 109 ? 2.997 -3.586 11.062 1.00 94.44 109 TRP A O 1
ATOM 882 N N . GLU A 1 110 ? 4.180 -1.768 10.471 1.00 93.81 110 GLU A N 1
ATOM 883 C CA . GLU A 1 110 ? 3.899 -1.000 11.686 1.00 93.81 110 GLU A CA 1
ATOM 884 C C . GLU A 1 110 ? 2.390 -0.755 11.843 1.00 93.81 110 GLU A C 1
ATOM 886 O O . GLU A 1 110 ? 1.829 -1.054 12.900 1.00 93.81 110 GLU A O 1
ATOM 891 N N . TRP A 1 111 ? 1.706 -0.333 10.776 1.00 94.31 111 TRP A N 1
ATOM 892 C CA . TRP A 1 111 ? 0.249 -0.163 10.783 1.00 94.31 111 TRP A CA 1
ATOM 893 C C . TRP A 1 111 ? -0.517 -1.484 10.964 1.00 94.31 111 TRP A C 1
ATOM 895 O O . TRP A 1 111 ? -1.447 -1.576 11.762 1.00 94.31 111 TRP A O 1
ATOM 905 N N . LEU A 1 112 ? -0.106 -2.567 10.303 1.00 93.44 112 LEU A N 1
ATOM 906 C CA . LEU A 1 112 ? -0.715 -3.885 10.523 1.00 93.44 112 LEU A CA 1
ATOM 907 C C . LEU A 1 112 ? -0.530 -4.375 11.971 1.00 93.44 112 LEU A C 1
ATOM 909 O O . LEU A 1 112 ? -1.402 -5.053 12.527 1.00 93.44 112 LEU A O 1
ATOM 913 N N . GLY A 1 113 ? 0.586 -4.004 12.602 1.00 91.94 113 GLY A N 1
ATOM 914 C CA . GLY A 1 113 ? 0.849 -4.233 14.017 1.00 91.94 113 GLY A CA 1
ATOM 915 C C . GLY A 1 113 ? -0.164 -3.532 14.923 1.00 91.94 113 GLY A C 1
ATOM 916 O O . GLY A 1 113 ? -0.692 -4.165 15.843 1.00 91.94 113 GLY A O 1
ATOM 917 N N . THR A 1 114 ? -0.505 -2.270 14.636 1.00 90.94 114 THR A N 1
ATOM 918 C CA . THR A 1 114 ? -1.540 -1.552 15.399 1.00 90.94 114 THR A CA 1
ATOM 919 C C . THR A 1 114 ? -2.908 -2.212 15.228 1.00 90.94 114 THR A C 1
ATOM 921 O O . THR A 1 114 ? -3.654 -2.330 16.201 1.00 90.94 114 THR A O 1
ATOM 924 N N . LEU A 1 115 ? -3.221 -2.735 14.034 1.00 89.44 115 LEU A N 1
ATOM 925 C CA . LEU A 1 115 ? -4.495 -3.414 13.760 1.00 89.44 115 LEU A CA 1
ATOM 926 C C . LEU A 1 115 ? -4.625 -4.710 14.551 1.00 89.44 115 LEU A C 1
ATOM 928 O O . LEU A 1 115 ? -5.680 -5.018 15.112 1.00 89.44 115 LEU A O 1
ATOM 932 N N . ARG A 1 116 ? -3.530 -5.463 14.648 1.00 88.75 116 ARG A N 1
ATOM 933 C CA . ARG A 1 116 ? -3.481 -6.685 15.449 1.00 88.75 116 ARG A CA 1
ATOM 934 C C . ARG A 1 116 ? -3.645 -6.401 16.944 1.00 88.75 116 ARG A C 1
ATOM 936 O O . ARG A 1 116 ? -4.270 -7.207 17.636 1.00 88.75 116 ARG A O 1
ATOM 943 N N . ALA A 1 117 ? -3.113 -5.276 17.419 1.00 89.69 117 ALA A N 1
ATOM 944 C CA . ALA A 1 117 ? -3.191 -4.847 18.813 1.00 89.69 117 ALA A CA 1
ATOM 945 C C . ALA A 1 117 ? -4.577 -4.313 19.230 1.00 89.69 117 ALA A C 1
ATOM 947 O O . ALA A 1 117 ? -4.794 -4.066 20.416 1.00 89.69 117 ALA A O 1
ATOM 948 N N . LEU A 1 118 ? -5.523 -4.157 18.294 1.00 89.75 118 LEU A N 1
ATOM 949 C CA . LEU A 1 118 ? -6.868 -3.681 18.614 1.00 89.75 118 LEU A CA 1
ATOM 950 C C . LEU A 1 118 ? -7.647 -4.638 19.539 1.00 89.75 118 LEU A C 1
ATOM 952 O O . LEU A 1 118 ? -7.560 -5.867 19.384 1.00 89.75 118 LEU A O 1
ATOM 956 N N . PRO A 1 119 ? -8.491 -4.092 20.438 1.00 91.06 119 PRO A N 1
ATOM 957 C CA . PRO A 1 119 ? -9.456 -4.864 21.212 1.00 91.06 119 PRO A CA 1
ATOM 958 C C . PRO A 1 119 ? -10.373 -5.708 20.320 1.00 91.06 119 PRO A C 1
ATOM 960 O O . PRO A 1 119 ? -10.768 -5.297 19.229 1.00 91.06 119 PRO A O 1
ATOM 963 N N . ALA A 1 120 ? -10.781 -6.882 20.811 1.00 89.31 120 ALA A N 1
ATOM 964 C CA . ALA A 1 120 ? -11.632 -7.798 20.050 1.00 89.31 120 ALA A CA 1
ATOM 965 C C . ALA A 1 120 ? -12.960 -7.157 19.606 1.00 89.31 120 ALA A C 1
ATOM 967 O O . ALA A 1 120 ? -13.366 -7.364 18.467 1.00 89.31 120 ALA A O 1
ATOM 968 N N . ALA A 1 121 ? -13.587 -6.347 20.468 1.00 87.81 121 ALA A N 1
ATOM 969 C CA . ALA A 1 121 ? -14.825 -5.636 20.150 1.00 87.81 121 ALA A CA 1
ATOM 970 C C . ALA A 1 121 ? -14.660 -4.701 18.940 1.00 87.81 121 ALA A C 1
ATOM 972 O O . ALA A 1 121 ? -15.461 -4.745 18.013 1.00 87.81 121 ALA A O 1
ATOM 973 N N . GLU A 1 122 ? -13.577 -3.921 18.897 1.00 87.38 122 GLU A N 1
ATOM 974 C CA . GLU A 1 122 ? -13.304 -3.008 17.783 1.00 87.38 122 GLU A CA 1
ATOM 975 C C . GLU A 1 122 ? -12.962 -3.767 16.497 1.00 87.38 122 GLU A C 1
ATOM 977 O O . GLU A 1 122 ? -13.416 -3.379 15.425 1.00 87.38 122 GLU A O 1
ATOM 982 N N . ARG A 1 123 ? -12.252 -4.902 16.581 1.00 87.75 123 ARG A N 1
ATOM 983 C CA . ARG A 1 123 ? -12.012 -5.764 15.408 1.00 87.75 123 ARG A CA 1
ATOM 984 C C . ARG A 1 123 ? -13.304 -6.336 14.827 1.00 87.75 123 ARG A C 1
ATOM 986 O O . ARG A 1 123 ? -13.422 -6.423 13.608 1.00 87.75 123 ARG A O 1
ATOM 993 N N . VAL A 1 124 ? -14.264 -6.710 15.675 1.00 87.56 124 VAL A N 1
ATOM 994 C CA . VAL A 1 124 ? -15.591 -7.161 15.224 1.00 87.56 124 VAL A CA 1
ATOM 995 C C . VAL A 1 124 ? -16.333 -6.017 14.538 1.00 87.56 124 VAL A C 1
ATOM 997 O O . VAL A 1 124 ? -16.876 -6.227 13.457 1.00 87.56 124 VAL A O 1
ATOM 1000 N N . THR A 1 125 ? -16.296 -4.805 15.100 1.00 87.50 125 THR A N 1
ATOM 1001 C CA . THR A 1 125 ? -16.886 -3.616 14.466 1.00 87.50 125 THR A CA 1
ATOM 1002 C C . THR A 1 125 ? -16.272 -3.351 13.093 1.00 87.50 125 THR A C 1
ATOM 1004 O O . THR A 1 125 ? -17.007 -3.203 12.122 1.00 87.50 125 THR A O 1
ATOM 1007 N N . LEU A 1 126 ? -14.939 -3.361 12.977 1.00 87.44 126 LEU A N 1
ATOM 1008 C CA . LEU A 1 126 ? -14.245 -3.171 11.698 1.00 87.44 126 LEU A CA 1
ATOM 1009 C C . LEU A 1 126 ? -14.591 -4.274 10.685 1.00 87.44 126 LEU A C 1
ATOM 1011 O O . LEU A 1 126 ? -14.859 -3.976 9.522 1.00 87.44 126 LEU A O 1
ATOM 1015 N N . GLY A 1 127 ? -14.662 -5.533 11.128 1.00 85.88 127 GLY A N 1
ATOM 1016 C CA . GLY A 1 127 ? -15.108 -6.647 10.290 1.00 85.88 127 GLY A CA 1
ATOM 1017 C C . GLY A 1 127 ? -16.556 -6.491 9.813 1.00 85.88 127 GLY A C 1
ATOM 1018 O O . GLY A 1 127 ? -16.855 -6.781 8.657 1.00 85.88 127 GLY A O 1
ATOM 1019 N N . GLY A 1 128 ? -17.442 -5.959 10.662 1.00 86.25 128 GLY A N 1
ATOM 1020 C CA . GLY A 1 128 ? -18.829 -5.636 10.312 1.00 86.25 128 GLY A CA 1
ATOM 1021 C C . GLY A 1 128 ? -18.965 -4.534 9.254 1.00 86.25 128 GLY A C 1
ATOM 1022 O O . GLY A 1 128 ? -19.948 -4.517 8.519 1.00 86.25 128 GLY A O 1
ATOM 1023 N N . LEU A 1 129 ? -17.962 -3.661 9.119 1.00 85.44 129 LEU A N 1
ATOM 1024 C CA . LEU A 1 129 ? -17.876 -2.652 8.053 1.00 85.44 129 LEU A CA 1
ATOM 1025 C C . LEU A 1 129 ? -17.312 -3.210 6.736 1.00 85.44 129 LEU A C 1
ATOM 1027 O O . LEU A 1 129 ? -17.157 -2.466 5.769 1.00 85.44 129 LEU A O 1
ATOM 1031 N N . GLY A 1 130 ? -16.967 -4.500 6.693 1.00 85.12 130 GLY A N 1
ATOM 1032 C CA . GLY A 1 130 ? -16.327 -5.118 5.535 1.00 85.12 130 GLY A CA 1
ATOM 1033 C C . GLY A 1 130 ? -14.876 -4.676 5.328 1.00 85.12 130 GLY A C 1
ATOM 1034 O O . GLY A 1 130 ? -14.360 -4.799 4.218 1.00 85.12 130 GLY A O 1
ATOM 1035 N N . LEU A 1 131 ? -14.215 -4.150 6.366 1.00 86.12 131 LEU A N 1
ATOM 1036 C CA . LEU A 1 131 ? -12.796 -3.808 6.304 1.00 86.12 131 LEU A CA 1
ATOM 1037 C C . LEU A 1 131 ? -11.961 -5.078 6.471 1.00 86.12 131 LEU A C 1
ATOM 1039 O O . LEU A 1 131 ? -11.912 -5.670 7.550 1.00 86.12 131 LEU A O 1
ATOM 1043 N N . ASP A 1 132 ? -11.299 -5.486 5.390 1.00 84.69 132 ASP A N 1
ATOM 1044 C CA . ASP A 1 132 ? -10.406 -6.639 5.367 1.00 84.69 132 ASP A CA 1
ATOM 1045 C C . ASP A 1 132 ? -8.948 -6.190 5.219 1.00 84.69 132 ASP A C 1
ATOM 1047 O O . ASP A 1 132 ? -8.584 -5.505 4.267 1.00 84.69 132 ASP A O 1
ATOM 105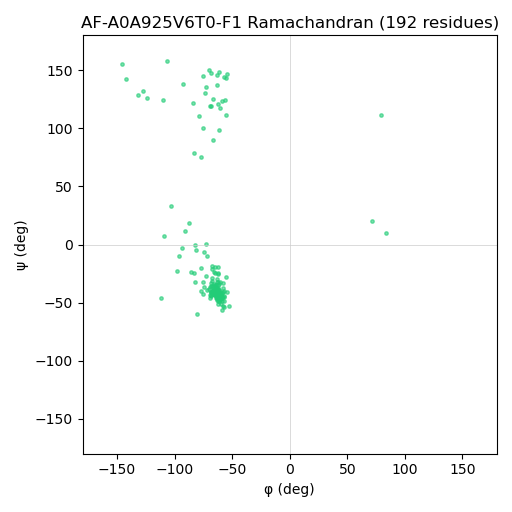1 N N . ALA A 1 133 ? -8.099 -6.609 6.157 1.00 86.31 133 ALA A N 1
ATOM 1052 C CA . ALA A 1 133 ? -6.663 -6.344 6.127 1.00 86.31 133 ALA A CA 1
ATOM 1053 C C . ALA A 1 133 ? -5.849 -7.467 5.468 1.00 86.31 133 ALA A C 1
ATOM 1055 O O . ALA A 1 133 ? -4.630 -7.343 5.331 1.00 86.31 133 ALA A O 1
ATOM 1056 N N . ARG A 1 134 ? -6.485 -8.572 5.050 1.00 88.62 134 ARG A N 1
ATOM 1057 C CA . ARG A 1 134 ? -5.815 -9.669 4.332 1.00 88.62 134 ARG A CA 1
ATOM 1058 C C . ARG A 1 134 ? -5.063 -9.205 3.082 1.00 88.62 134 ARG A C 1
ATOM 1060 O O . ARG A 1 134 ? -3.944 -9.689 2.910 1.00 88.62 134 ARG A O 1
ATOM 1067 N N . PRO A 1 135 ? -5.575 -8.277 2.246 1.00 87.31 135 PRO A N 1
ATOM 1068 C CA . PRO A 1 135 ? -4.816 -7.774 1.101 1.00 87.31 135 PRO A CA 1
ATOM 1069 C C . PRO A 1 135 ? -3.484 -7.142 1.518 1.00 87.31 135 PRO A C 1
ATOM 1071 O O . PRO A 1 135 ? -2.451 -7.409 0.908 1.00 87.31 135 PRO A O 1
ATOM 1074 N N . MET A 1 136 ? -3.475 -6.387 2.618 1.00 88.75 136 MET A N 1
ATOM 1075 C CA . MET A 1 136 ? -2.271 -5.726 3.122 1.00 88.75 136 MET A CA 1
ATOM 1076 C C . MET A 1 136 ? -1.302 -6.712 3.787 1.00 88.75 136 MET A C 1
ATOM 1078 O O . MET A 1 136 ? -0.095 -6.622 3.570 1.00 88.75 136 MET A O 1
ATOM 1082 N N . TRP A 1 137 ? -1.801 -7.724 4.504 1.00 89.62 137 TRP A N 1
ATOM 1083 C CA . TRP A 1 137 ? -0.960 -8.834 4.973 1.00 89.62 137 TRP A CA 1
ATOM 1084 C C . TRP A 1 137 ? -0.330 -9.607 3.814 1.00 89.62 137 TRP A C 1
ATOM 1086 O O . TRP A 1 137 ? 0.866 -9.892 3.847 1.00 89.62 137 TRP A O 1
ATOM 1096 N N . SER A 1 138 ? -1.113 -9.914 2.777 1.00 89.25 138 SER A N 1
ATOM 1097 C CA . SER A 1 138 ? -0.625 -10.593 1.575 1.00 89.25 138 SER A CA 1
ATOM 1098 C C . SER A 1 138 ? 0.424 -9.764 0.845 1.00 89.25 138 SER A C 1
ATOM 1100 O O . SER A 1 138 ? 1.359 -10.329 0.291 1.00 89.25 138 SER A O 1
ATOM 1102 N N . LEU A 1 139 ? 0.286 -8.440 0.844 1.00 89.19 139 LEU A N 1
ATOM 1103 C CA . LEU A 1 139 ? 1.250 -7.531 0.240 1.00 89.19 139 LEU A CA 1
ATOM 1104 C C . LEU A 1 139 ? 2.595 -7.538 0.986 1.00 89.19 139 LEU A C 1
ATOM 1106 O O . LEU A 1 139 ? 3.647 -7.555 0.357 1.00 89.19 139 LEU A O 1
ATOM 1110 N N . VAL A 1 140 ? 2.571 -7.548 2.322 1.00 89.50 140 VAL A N 1
ATOM 1111 C CA . VAL A 1 140 ? 3.785 -7.467 3.156 1.00 89.50 140 VAL A CA 1
ATOM 1112 C C . VAL A 1 140 ? 4.497 -8.813 3.331 1.00 89.50 140 VAL A C 1
ATOM 1114 O O . VAL A 1 140 ? 5.721 -8.854 3.491 1.00 89.50 140 VAL A O 1
ATOM 1117 N N . LEU A 1 141 ? 3.744 -9.914 3.343 1.00 86.88 141 LEU A N 1
ATOM 1118 C CA . LEU A 1 141 ? 4.269 -11.271 3.535 1.00 86.88 141 LEU A CA 1
ATOM 1119 C C . LEU A 1 141 ? 4.478 -12.028 2.221 1.00 86.88 141 LEU A C 1
ATOM 1121 O O . LEU A 1 141 ? 5.234 -12.996 2.199 1.00 86.88 141 LEU A O 1
ATOM 1125 N N . GLY A 1 142 ? 3.782 -11.632 1.157 1.00 81.62 142 GLY A N 1
ATOM 1126 C CA . GLY A 1 142 ? 3.809 -12.330 -0.119 1.00 81.62 142 GLY A CA 1
ATOM 1127 C C . GLY A 1 142 ? 5.102 -12.082 -0.902 1.00 81.62 142 GLY A C 1
ATOM 1128 O O . GLY A 1 142 ? 5.628 -10.965 -0.885 1.00 81.62 142 GLY A O 1
ATOM 1129 N N . PRO A 1 143 ? 5.592 -13.095 -1.635 1.00 79.12 143 PRO A N 1
ATOM 1130 C CA . PRO A 1 143 ? 6.773 -12.944 -2.471 1.00 79.12 143 PRO A CA 1
ATOM 1131 C C . PRO A 1 143 ? 6.503 -12.057 -3.697 1.00 79.12 143 PRO A C 1
ATOM 1133 O O . PRO A 1 143 ? 5.399 -12.019 -4.262 1.00 79.12 143 PRO A O 1
ATOM 1136 N N . GLY A 1 144 ? 7.551 -11.373 -4.153 1.00 76.50 144 GLY A N 1
ATOM 1137 C CA . GLY A 1 144 ? 7.577 -10.676 -5.440 1.00 76.50 144 GLY A CA 1
ATOM 1138 C C . GLY A 1 144 ? 6.986 -9.263 -5.496 1.00 76.50 144 GLY A C 1
ATOM 1139 O O . GLY A 1 144 ? 6.822 -8.755 -6.603 1.00 76.50 144 GLY A O 1
ATOM 1140 N N . VAL A 1 145 ? 6.655 -8.620 -4.367 1.00 80.50 145 VAL A N 1
ATOM 1141 C CA . VAL A 1 145 ? 6.330 -7.173 -4.350 1.00 80.50 145 VAL A CA 1
ATOM 1142 C C . VAL A 1 145 ? 7.385 -6.349 -3.615 1.00 80.50 145 VAL A C 1
ATOM 1144 O O . VAL A 1 145 ? 7.833 -5.335 -4.132 1.00 80.50 145 VAL A O 1
ATOM 1147 N N . PHE A 1 146 ? 7.828 -6.791 -2.439 1.00 83.31 146 PHE A N 1
ATOM 1148 C CA . PHE A 1 146 ? 8.913 -6.139 -1.690 1.00 83.31 146 PHE A CA 1
ATOM 1149 C C . PHE A 1 146 ? 10.239 -6.891 -1.815 1.00 83.31 146 PHE A C 1
ATOM 1151 O O . PHE A 1 146 ? 11.031 -6.938 -0.877 1.00 83.31 146 PHE A O 1
ATOM 1158 N N . GLU A 1 147 ? 10.463 -7.508 -2.970 1.00 78.69 147 GLU A N 1
ATOM 1159 C CA . GLU A 1 147 ? 11.649 -8.300 -3.271 1.00 78.69 147 GLU A CA 1
ATOM 1160 C C . GLU A 1 147 ? 12.187 -7.868 -4.630 1.00 78.69 147 GLU A C 1
ATOM 1162 O O . GLU A 1 147 ? 11.446 -7.833 -5.614 1.00 78.69 147 GLU A O 1
ATOM 1167 N N . ARG A 1 148 ? 13.483 -7.552 -4.690 1.00 72.75 148 ARG A N 1
ATOM 1168 C CA . ARG A 1 148 ? 14.154 -7.210 -5.948 1.00 72.75 148 ARG A CA 1
ATOM 1169 C C . ARG A 1 148 ? 14.293 -8.427 -6.861 1.00 72.75 148 ARG A C 1
ATOM 1171 O O . ARG A 1 148 ? 14.176 -8.310 -8.076 1.00 72.75 148 ARG A O 1
ATOM 1178 N N . THR A 1 149 ? 14.569 -9.590 -6.273 1.00 70.62 149 THR A N 1
ATOM 1179 C CA . THR A 1 149 ? 14.780 -10.852 -6.987 1.00 70.62 149 THR A CA 1
ATOM 1180 C C . THR A 1 149 ? 14.234 -12.012 -6.154 1.00 70.62 149 THR A C 1
ATOM 1182 O O . THR A 1 149 ? 14.167 -11.919 -4.930 1.00 70.62 149 THR A O 1
ATOM 1185 N N . THR A 1 150 ? 13.880 -13.118 -6.810 1.00 67.50 150 THR A N 1
ATOM 1186 C CA . THR A 1 150 ? 13.525 -14.380 -6.139 1.00 67.50 150 THR A CA 1
ATOM 1187 C C . THR A 1 150 ? 14.752 -15.203 -5.727 1.00 67.50 150 THR A C 1
ATOM 1189 O O . THR A 1 150 ? 14.601 -16.267 -5.131 1.00 67.50 150 THR A O 1
ATOM 1192 N N . GLN A 1 151 ? 15.963 -14.764 -6.085 1.00 67.06 151 GLN A N 1
ATOM 1193 C CA . GLN A 1 151 ? 17.222 -15.417 -5.738 1.00 67.06 151 GLN A CA 1
ATOM 1194 C C . GLN A 1 151 ? 17.790 -14.819 -4.446 1.00 67.06 151 GLN A C 1
ATOM 1196 O O . GLN A 1 151 ? 17.778 -13.606 -4.242 1.00 67.06 151 GLN A O 1
ATOM 1201 N N . VAL A 1 152 ? 18.302 -15.690 -3.571 1.00 60.50 152 VAL A N 1
ATOM 1202 C CA . VAL A 1 152 ? 18.911 -15.298 -2.286 1.00 60.50 152 VAL A CA 1
ATOM 1203 C C . VAL A 1 152 ? 20.228 -14.545 -2.504 1.00 60.50 152 VAL A C 1
ATOM 1205 O O . VAL A 1 152 ? 20.545 -13.622 -1.758 1.00 60.50 152 VAL A O 1
ATOM 1208 N N . PHE A 1 153 ? 20.961 -14.914 -3.556 1.00 58.53 153 PHE A N 1
ATOM 1209 C CA . PHE A 1 153 ? 22.180 -14.254 -4.001 1.00 58.53 153 PHE A CA 1
ATOM 1210 C C . PHE A 1 153 ? 22.004 -13.848 -5.462 1.00 58.53 153 PHE A C 1
ATOM 1212 O O . PHE A 1 153 ? 21.628 -14.663 -6.302 1.00 58.53 153 PHE A O 1
ATOM 1219 N N . ASP A 1 154 ? 22.221 -12.568 -5.745 1.00 61.09 154 ASP A N 1
ATOM 1220 C CA . ASP A 1 154 ? 22.221 -12.029 -7.102 1.00 61.09 154 ASP A CA 1
ATOM 1221 C C . ASP A 1 154 ? 23.616 -12.291 -7.693 1.00 61.09 154 ASP A C 1
ATOM 1223 O O . ASP A 1 154 ? 24.488 -11.426 -7.666 1.00 61.09 154 ASP A O 1
ATOM 1227 N N . ASP A 1 155 ? 23.857 -1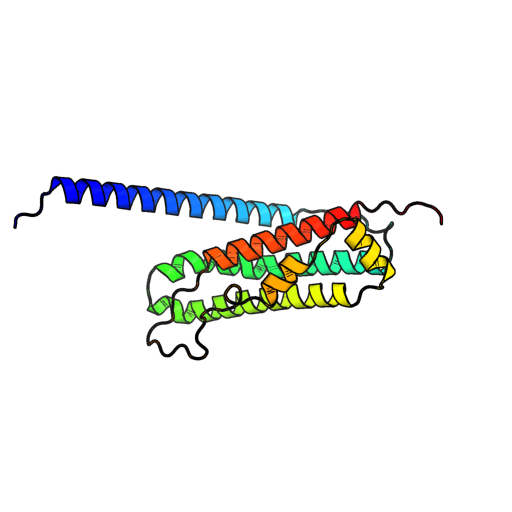3.528 -8.141 1.00 57.56 155 ASP A N 1
ATOM 1228 C CA . ASP A 1 155 ? 25.154 -13.971 -8.690 1.00 57.56 155 ASP A CA 1
ATOM 1229 C C . ASP A 1 155 ? 25.429 -13.392 -10.098 1.00 57.56 155 ASP A C 1
ATOM 1231 O O . ASP A 1 155 ? 26.460 -13.658 -10.723 1.00 57.56 155 ASP A O 1
ATOM 1235 N N . GLY A 1 156 ? 24.498 -12.590 -10.625 1.00 64.56 156 GLY A N 1
ATOM 1236 C CA . GLY A 1 156 ? 24.624 -11.906 -11.902 1.00 64.56 156 GLY A CA 1
ATOM 1237 C C . GLY A 1 156 ? 25.617 -10.745 -11.843 1.00 64.56 156 GLY A C 1
ATOM 1238 O O . GLY A 1 156 ? 25.569 -9.889 -10.965 1.00 64.56 156 GLY A O 1
ATOM 1239 N N . TRP A 1 157 ? 26.481 -10.645 -12.858 1.00 61.47 157 TRP A N 1
ATOM 1240 C CA . TRP A 1 157 ? 27.404 -9.508 -13.007 1.00 61.47 157 TRP A CA 1
ATOM 1241 C C . TRP A 1 157 ? 26.672 -8.159 -13.189 1.00 61.47 157 TRP A C 1
ATOM 1243 O O . TRP A 1 157 ? 27.246 -7.094 -12.966 1.00 61.47 157 TRP A O 1
ATOM 1253 N N . LEU A 1 158 ? 25.391 -8.203 -13.578 1.00 63.44 158 LEU A N 1
ATOM 1254 C CA . LEU A 1 158 ? 24.490 -7.059 -13.691 1.00 63.44 158 LEU A CA 1
ATOM 1255 C C . LEU A 1 158 ? 23.207 -7.339 -12.897 1.00 63.44 158 LEU A C 1
ATOM 1257 O O . LEU A 1 158 ? 22.612 -8.396 -13.111 1.00 63.44 158 LEU A O 1
ATOM 1261 N N . PRO A 1 159 ? 22.735 -6.397 -12.058 1.00 67.00 159 PRO A N 1
ATOM 1262 C CA . PRO A 1 159 ? 21.497 -6.582 -11.313 1.00 67.00 159 PRO A CA 1
ATOM 1263 C C . PRO A 1 159 ? 20.309 -6.711 -12.273 1.00 67.00 159 PRO A C 1
ATOM 1265 O O . PRO A 1 159 ? 20.197 -5.963 -13.260 1.00 67.00 159 PRO A O 1
ATOM 1268 N N . ALA A 1 160 ? 19.414 -7.654 -11.970 1.00 71.25 160 ALA A N 1
ATOM 1269 C CA . ALA A 1 160 ? 18.151 -7.807 -12.681 1.00 71.25 160 ALA A CA 1
ATOM 1270 C C . ALA A 1 160 ? 17.335 -6.504 -12.616 1.00 71.25 160 ALA A C 1
ATOM 1272 O O . ALA A 1 160 ? 17.364 -5.786 -11.615 1.00 71.25 160 ALA A O 1
ATOM 1273 N N . VAL A 1 161 ? 16.610 -6.185 -13.693 1.00 72.62 161 VAL A N 1
ATOM 1274 C CA . VAL A 1 161 ? 15.698 -5.033 -13.689 1.00 72.62 161 VAL A CA 1
ATOM 1275 C C . VAL A 1 161 ? 14.530 -5.368 -12.756 1.00 72.62 161 VAL A C 1
ATOM 1277 O O . VAL A 1 161 ? 13.830 -6.346 -13.029 1.00 72.62 161 VAL A O 1
ATOM 1280 N N . PRO A 1 162 ? 14.309 -4.603 -11.672 1.00 76.94 162 PRO A N 1
ATOM 1281 C CA . PRO A 1 162 ? 13.181 -4.849 -10.785 1.00 76.94 162 PRO A CA 1
ATOM 1282 C C . PRO A 1 162 ? 11.858 -4.530 -11.489 1.00 76.94 162 PRO A C 1
ATOM 1284 O O . PRO A 1 162 ? 11.778 -3.591 -12.284 1.00 76.94 162 PRO A O 1
ATOM 1287 N N . ASP A 1 163 ? 10.798 -5.269 -11.153 1.00 81.25 163 ASP A N 1
ATOM 1288 C CA . ASP A 1 163 ? 9.440 -5.001 -11.643 1.00 81.25 163 ASP A CA 1
ATOM 1289 C C . ASP A 1 163 ? 8.818 -3.815 -10.888 1.00 81.25 163 ASP A C 1
ATOM 1291 O O . ASP A 1 163 ? 7.984 -3.950 -9.989 1.00 81.25 163 ASP A O 1
ATOM 1295 N N . THR A 1 164 ? 9.277 -2.615 -11.232 1.00 82.19 164 THR A N 1
ATOM 1296 C CA . THR A 1 164 ? 8.803 -1.353 -10.658 1.00 82.19 164 THR A CA 1
ATOM 1297 C C . THR A 1 164 ? 7.321 -1.113 -10.923 1.00 82.19 164 THR A C 1
ATOM 1299 O O . THR A 1 164 ? 6.647 -0.555 -10.059 1.00 82.19 164 THR A O 1
ATOM 1302 N N . GLU A 1 165 ? 6.787 -1.547 -12.071 1.00 82.38 165 GLU A N 1
ATOM 1303 C CA . GLU A 1 165 ? 5.366 -1.399 -12.402 1.00 82.38 165 GLU A CA 1
ATOM 1304 C C . GLU A 1 165 ? 4.491 -2.145 -11.387 1.00 82.38 165 GLU A C 1
ATOM 1306 O O . GLU A 1 165 ? 3.516 -1.580 -10.880 1.00 82.38 165 GLU A O 1
ATOM 1311 N N . ARG A 1 166 ? 4.864 -3.384 -11.039 1.00 84.69 166 ARG A N 1
ATOM 1312 C CA . ARG A 1 166 ? 4.158 -4.181 -10.031 1.00 84.69 166 ARG A CA 1
ATOM 1313 C C . ARG A 1 166 ? 4.214 -3.545 -8.647 1.00 84.69 166 ARG A C 1
ATOM 1315 O O . ARG A 1 166 ? 3.178 -3.459 -7.988 1.00 84.69 166 ARG A O 1
ATOM 1322 N N . VAL A 1 167 ? 5.387 -3.079 -8.214 1.00 87.50 167 VAL A N 1
ATOM 1323 C CA . VAL A 1 167 ? 5.538 -2.429 -6.899 1.00 87.50 167 VAL A CA 1
ATOM 1324 C C . VAL A 1 167 ? 4.725 -1.146 -6.827 1.00 87.50 167 VAL A C 1
ATOM 1326 O O . VAL A 1 167 ? 3.958 -0.958 -5.887 1.00 87.50 167 VAL A O 1
ATOM 1329 N N . ILE A 1 168 ? 4.830 -0.285 -7.841 1.00 87.69 168 ILE A N 1
ATOM 1330 C CA . ILE A 1 168 ? 4.075 0.968 -7.904 1.00 87.69 168 ILE A CA 1
ATOM 1331 C C . ILE A 1 168 ? 2.572 0.679 -7.865 1.00 87.69 168 ILE A C 1
ATOM 1333 O O . ILE A 1 168 ? 1.856 1.321 -7.098 1.00 87.69 168 ILE A O 1
ATOM 1337 N N . ALA A 1 169 ? 2.084 -0.297 -8.637 1.00 86.19 169 ALA A N 1
ATOM 1338 C CA . ALA A 1 169 ? 0.672 -0.674 -8.632 1.00 86.19 169 ALA A CA 1
ATOM 1339 C C . ALA A 1 169 ? 0.207 -1.158 -7.250 1.00 86.19 169 ALA A C 1
ATOM 1341 O O . ALA A 1 169 ? -0.839 -0.728 -6.767 1.00 86.19 169 ALA A O 1
ATOM 1342 N N . ALA A 1 170 ? 1.001 -2.000 -6.591 1.00 89.75 170 ALA A N 1
ATOM 1343 C CA . ALA A 1 170 ? 0.669 -2.540 -5.281 1.00 89.75 170 ALA A CA 1
ATOM 1344 C C . ALA A 1 170 ? 0.685 -1.475 -4.172 1.00 89.75 170 ALA A C 1
ATOM 1346 O O . ALA A 1 170 ? -0.225 -1.431 -3.348 1.00 89.75 170 ALA A O 1
ATOM 1347 N N . LEU A 1 171 ? 1.668 -0.570 -4.185 1.00 90.06 171 LEU A N 1
ATOM 1348 C CA . LEU A 1 171 ? 1.718 0.566 -3.261 1.00 90.06 171 LEU A CA 1
ATOM 1349 C C . LEU A 1 171 ? 0.570 1.549 -3.492 1.00 90.06 171 LEU A C 1
ATOM 1351 O O . LEU A 1 171 ? -0.011 2.058 -2.538 1.00 90.06 171 LEU A O 1
ATOM 1355 N N . SER A 1 172 ? 0.201 1.776 -4.751 1.00 88.44 172 SER A N 1
ATOM 1356 C CA . SER A 1 172 ? -0.948 2.615 -5.102 1.00 88.44 172 SER A CA 1
ATOM 1357 C C . SER A 1 172 ? -2.256 2.017 -4.587 1.00 88.44 172 SER A C 1
ATOM 1359 O O . SER A 1 172 ? -3.094 2.746 -4.062 1.00 88.44 172 SER A O 1
ATOM 1361 N N . GLN A 1 173 ? -2.415 0.694 -4.692 1.00 89.31 173 GLN A N 1
ATOM 1362 C CA . GLN A 1 173 ? -3.561 -0.004 -4.115 1.00 89.31 173 GLN A CA 1
ATOM 1363 C C . GLN A 1 173 ? -3.561 0.100 -2.585 1.00 89.31 173 GLN A C 1
ATOM 1365 O O . GLN A 1 173 ? -4.585 0.439 -2.007 1.00 89.31 173 GLN A O 1
ATOM 1370 N N . ALA A 1 174 ? -2.412 -0.098 -1.932 1.00 91.12 174 ALA A N 1
ATOM 1371 C CA . ALA A 1 174 ? -2.298 0.027 -0.480 1.00 91.12 174 ALA A CA 1
ATOM 1372 C C . ALA A 1 174 ? -2.659 1.436 0.024 1.00 91.12 174 ALA A C 1
ATOM 1374 O O . ALA A 1 174 ? -3.351 1.567 1.030 1.00 91.12 174 ALA A O 1
ATOM 1375 N N . LEU A 1 175 ? -2.248 2.492 -0.690 1.00 90.62 175 LEU A N 1
ATOM 1376 C CA . LEU A 1 175 ? -2.647 3.873 -0.391 1.00 90.62 175 LEU A CA 1
ATOM 1377 C C . LEU A 1 175 ? -4.169 4.064 -0.479 1.00 90.62 175 LEU A C 1
ATOM 1379 O O . LEU A 1 175 ? -4.763 4.696 0.394 1.00 90.62 175 LEU A O 1
ATOM 1383 N N . GLN A 1 176 ? -4.807 3.505 -1.512 1.00 87.94 176 GLN A N 1
ATOM 1384 C CA . GLN A 1 176 ? -6.264 3.561 -1.675 1.00 87.94 176 GLN A CA 1
ATOM 1385 C C . GLN A 1 176 ? -6.991 2.768 -0.587 1.00 87.94 176 GLN A C 1
ATOM 1387 O O . GLN A 1 176 ? -8.008 3.230 -0.071 1.00 87.94 176 GLN A O 1
ATOM 1392 N N . ASP A 1 177 ? -6.467 1.604 -0.209 1.00 90.75 177 ASP A N 1
ATOM 1393 C CA . ASP A 1 177 ? -7.035 0.765 0.846 1.00 90.75 177 ASP A CA 1
ATOM 1394 C C . ASP A 1 177 ? -6.940 1.460 2.212 1.00 90.75 177 ASP A C 1
ATOM 1396 O O . ASP A 1 177 ? -7.922 1.484 2.956 1.00 90.75 177 ASP A O 1
ATOM 1400 N N . LEU A 1 178 ? -5.807 2.109 2.511 1.00 90.81 178 LEU A N 1
ATOM 1401 C CA . LEU A 1 178 ? -5.633 2.944 3.704 1.00 90.81 178 LEU A CA 1
ATOM 1402 C C . LEU A 1 178 ? -6.606 4.127 3.715 1.00 90.81 178 LEU A C 1
ATOM 1404 O O . LEU A 1 178 ? -7.288 4.348 4.713 1.00 90.81 178 LEU A O 1
ATOM 1408 N N . GLN A 1 179 ? -6.751 4.843 2.598 1.00 88.38 179 GLN A N 1
ATOM 1409 C CA . GLN A 1 179 ? -7.724 5.935 2.502 1.00 88.38 179 GLN A CA 1
ATOM 1410 C C . GLN A 1 179 ? -9.157 5.429 2.704 1.00 88.38 179 GLN A C 1
ATOM 1412 O O . GLN A 1 179 ? -9.951 6.041 3.420 1.00 88.38 179 GLN A O 1
ATOM 1417 N N . ARG A 1 180 ? -9.512 4.305 2.077 1.00 88.31 180 ARG A N 1
ATOM 1418 C CA . ARG A 1 180 ? -10.833 3.695 2.232 1.00 88.31 180 ARG A CA 1
ATOM 1419 C C . ARG A 1 180 ? -11.078 3.301 3.681 1.00 88.31 180 ARG A C 1
ATOM 1421 O O . ARG A 1 180 ? -12.179 3.525 4.183 1.00 88.31 180 ARG A O 1
ATOM 1428 N N . PHE A 1 181 ? -10.070 2.748 4.348 1.00 89.94 181 PHE A N 1
ATOM 1429 C CA . PHE A 1 181 ? -10.116 2.448 5.770 1.00 89.94 181 PHE A CA 1
ATOM 1430 C C . PHE A 1 181 ? -10.390 3.717 6.589 1.00 89.94 181 PHE A C 1
ATOM 1432 O O . PHE A 1 181 ? -11.369 3.740 7.333 1.00 89.94 181 PHE A O 1
ATOM 1439 N N . GLU A 1 182 ? -9.612 4.788 6.393 1.00 89.19 182 GLU A N 1
ATOM 1440 C CA . GLU A 1 182 ? -9.803 6.077 7.077 1.00 89.19 182 GLU A CA 1
ATOM 1441 C C . GLU A 1 182 ? -11.244 6.590 6.919 1.00 89.19 182 GLU A C 1
ATOM 1443 O O . GLU A 1 182 ? -11.925 6.858 7.909 1.00 89.19 182 GLU A O 1
ATOM 1448 N N . LEU A 1 183 ? -11.745 6.668 5.682 1.00 87.00 183 LEU A N 1
ATOM 1449 C CA . LEU A 1 183 ? -13.092 7.164 5.385 1.00 87.00 183 LEU A CA 1
ATOM 1450 C C . LEU A 1 183 ? -14.188 6.287 6.000 1.00 87.00 183 LEU A C 1
ATOM 1452 O O . LEU A 1 183 ? -15.173 6.801 6.529 1.00 87.00 183 LEU A O 1
ATOM 1456 N N . THR A 1 184 ? -14.012 4.966 5.959 1.00 88.56 184 THR A N 1
ATOM 1457 C CA . THR A 1 184 ? -14.994 4.021 6.504 1.00 88.56 184 THR A CA 1
ATOM 1458 C C . THR A 1 184 ? -15.055 4.124 8.025 1.00 88.56 184 THR A C 1
ATOM 1460 O O . THR A 1 184 ? -16.147 4.191 8.587 1.00 88.56 184 THR A O 1
ATOM 1463 N N . VAL A 1 185 ? -13.906 4.208 8.701 1.00 87.62 185 VAL A N 1
ATOM 1464 C CA . VAL A 1 185 ? -13.864 4.363 10.161 1.00 87.62 185 VAL A CA 1
ATOM 1465 C C . VAL A 1 185 ? -14.397 5.731 10.580 1.00 87.62 185 VAL A C 1
ATOM 1467 O O . VAL A 1 185 ? -15.178 5.801 11.520 1.00 87.62 185 VAL A O 1
ATOM 1470 N N . LEU A 1 186 ? -14.076 6.810 9.864 1.00 86.31 186 LEU A N 1
ATOM 1471 C CA . LEU A 1 186 ? -14.641 8.136 10.146 1.00 86.31 186 LEU A CA 1
ATOM 1472 C C . LEU A 1 186 ? -16.164 8.176 9.951 1.00 86.31 186 LEU A C 1
ATOM 1474 O O . LEU A 1 186 ? -16.856 8.884 10.682 1.00 86.31 186 LEU A O 1
ATOM 1478 N N . SER A 1 187 ? -16.696 7.387 9.013 1.00 84.69 187 SER A N 1
ATOM 1479 C CA . SER A 1 187 ? -18.140 7.277 8.779 1.00 84.69 187 SER A CA 1
ATOM 1480 C C . SER A 1 187 ? -18.898 6.526 9.881 1.00 84.69 187 SER A C 1
ATOM 1482 O O . SER A 1 187 ? -20.131 6.568 9.896 1.00 84.69 187 SER A O 1
ATOM 1484 N N . LEU A 1 188 ? -18.192 5.872 10.817 1.00 81.94 188 LEU A N 1
ATOM 1485 C CA . LEU A 1 188 ? -18.813 5.286 12.001 1.00 81.94 188 LEU A CA 1
ATOM 1486 C C . LEU A 1 188 ? -19.467 6.392 12.819 1.00 81.94 188 LEU A C 1
ATOM 1488 O O . LEU A 1 188 ? -18.824 7.062 13.619 1.00 81.94 188 LEU A O 1
ATOM 1492 N N . ARG A 1 189 ? -20.779 6.557 12.671 1.00 66.75 189 ARG A N 1
ATOM 1493 C CA . ARG A 1 189 ? -21.564 7.258 13.678 1.00 66.75 189 ARG A CA 1
ATOM 1494 C C . ARG A 1 189 ? -21.578 6.383 14.922 1.00 66.75 189 ARG A C 1
ATOM 1496 O O . ARG A 1 189 ? -22.071 5.257 14.863 1.00 66.75 189 ARG A O 1
ATOM 1503 N N . GLN A 1 190 ? -21.060 6.891 16.041 1.00 58.56 190 GLN A N 1
ATOM 1504 C CA . GLN A 1 190 ? -21.365 6.297 17.338 1.00 58.56 190 GLN A CA 1
ATOM 1505 C C . GLN A 1 190 ? -22.887 6.279 17.471 1.00 58.56 190 GLN A C 1
ATOM 1507 O O . GLN A 1 190 ? -23.522 7.331 17.521 1.00 58.56 190 GLN A O 1
ATOM 1512 N N . ALA A 1 191 ? -23.483 5.087 17.456 1.00 45.53 191 ALA A N 1
ATOM 1513 C CA . ALA A 1 191 ? -24.865 4.940 17.870 1.00 45.53 191 ALA A CA 1
ATOM 1514 C C . ALA A 1 191 ? -24.923 5.393 19.338 1.00 45.53 191 ALA A C 1
ATOM 1516 O O . ALA A 1 191 ? -24.232 4.796 20.170 1.00 45.53 191 ALA A O 1
ATOM 1517 N N . PRO A 1 192 ? -25.672 6.456 19.675 1.00 42.69 192 PRO A N 1
ATOM 1518 C CA . PRO A 1 192 ? -25.862 6.800 21.068 1.00 42.69 192 PRO A CA 1
ATOM 1519 C C . PRO A 1 192 ? -26.694 5.671 21.691 1.00 42.69 192 PRO A C 1
ATOM 1521 O O . PRO A 1 192 ? -27.773 5.361 21.192 1.00 42.69 192 PRO A O 1
ATOM 1524 N N . TYR A 1 193 ? -26.177 5.087 22.773 1.00 36.16 193 TYR A N 1
ATOM 1525 C CA . TYR A 1 193 ? -26.767 4.027 23.604 1.00 36.16 193 TYR A CA 1
ATOM 1526 C C . TYR A 1 193 ? -26.692 2.576 23.095 1.00 36.16 193 TYR A C 1
ATOM 1528 O O . TYR A 1 193 ? -27.451 2.153 22.223 1.00 36.16 193 TYR A O 1
ATOM 1536 N N . ARG A 1 194 ? -25.883 1.774 23.800 1.00 36.78 194 ARG A N 1
ATOM 1537 C CA . ARG A 1 194 ? -26.330 0.553 24.489 1.00 36.78 194 ARG A CA 1
ATOM 1538 C C . ARG A 1 194 ? -25.493 0.318 25.738 1.00 36.78 194 ARG A C 1
ATOM 1540 O O . ARG A 1 194 ? -24.254 0.406 25.620 1.00 36.78 194 ARG A O 1
#